Protein AF-A0A5K3FI71-F1 (afdb_monomer)

Structure (mmCIF, N/CA/C/O backbone):
data_AF-A0A5K3FI71-F1
#
_entry.id   AF-A0A5K3FI71-F1
#
loop_
_atom_site.group_PDB
_atom_site.id
_atom_site.type_symbol
_atom_site.label_atom_id
_atom_site.label_alt_id
_atom_site.label_comp_id
_atom_site.label_asym_id
_atom_site.label_entity_id
_atom_site.label_seq_id
_atom_site.pdbx_PDB_ins_code
_atom_site.Cartn_x
_atom_site.Cartn_y
_atom_site.Cartn_z
_atom_site.occupancy
_atom_site.B_iso_or_equiv
_atom_site.auth_seq_id
_atom_site.auth_comp_id
_atom_site.auth_asym_id
_atom_site.auth_atom_id
_atom_site.pdbx_PDB_model_num
ATOM 1 N N . MET A 1 1 ? -42.519 3.853 66.313 1.00 76.94 1 MET A N 1
ATOM 2 C CA . MET A 1 1 ? -41.049 3.701 66.285 1.00 76.94 1 MET A CA 1
ATOM 3 C C . MET A 1 1 ? -40.632 2.700 65.210 1.00 76.94 1 MET A C 1
ATOM 5 O O . MET A 1 1 ? -39.877 3.099 64.342 1.00 76.94 1 MET A O 1
ATOM 9 N N . GLN A 1 2 ? -41.208 1.489 65.179 1.00 88.38 2 GLN A N 1
ATOM 10 C CA . GLN A 1 2 ? -40.918 0.468 64.156 1.00 88.38 2 GLN A CA 1
ATOM 11 C C . GLN A 1 2 ? -41.113 0.947 62.702 1.00 88.38 2 GLN A C 1
ATOM 13 O O . GLN A 1 2 ? -40.172 0.912 61.927 1.00 88.38 2 GLN A O 1
ATOM 18 N N . LEU A 1 3 ? -42.274 1.532 62.376 1.00 90.19 3 LEU A N 1
ATOM 19 C CA . LEU A 1 3 ? -42.571 2.029 61.019 1.00 90.19 3 LEU A CA 1
ATOM 20 C C . LEU A 1 3 ? -41.575 3.078 60.493 1.00 90.19 3 LEU A C 1
ATOM 22 O O . LEU A 1 3 ? -41.299 3.127 59.302 1.00 90.19 3 LEU A O 1
ATOM 26 N N . ALA A 1 4 ? -41.035 3.928 61.373 1.00 92.50 4 ALA A N 1
ATOM 27 C CA . ALA A 1 4 ? -40.048 4.936 60.981 1.00 92.50 4 ALA A CA 1
ATOM 28 C C . ALA A 1 4 ? -38.670 4.311 60.710 1.00 92.50 4 ALA A C 1
ATOM 30 O O . ALA A 1 4 ? -37.921 4.815 59.879 1.00 92.50 4 ALA A O 1
ATOM 31 N N . LEU A 1 5 ? -38.352 3.217 61.408 1.00 93.38 5 LEU A N 1
ATOM 32 C CA . LEU A 1 5 ? -37.136 2.440 61.194 1.00 93.38 5 LEU A CA 1
ATOM 33 C C . LEU A 1 5 ? -37.213 1.675 59.865 1.00 93.38 5 LEU A C 1
ATOM 35 O O . LEU A 1 5 ? -36.263 1.700 59.091 1.00 93.38 5 LEU A O 1
ATOM 39 N N . ASP A 1 6 ? -38.367 1.068 59.578 1.00 93.88 6 ASP A N 1
ATOM 40 C CA . ASP A 1 6 ? -38.611 0.328 58.336 1.00 93.88 6 ASP A CA 1
ATOM 41 C C . ASP A 1 6 ? -38.558 1.262 57.109 1.00 93.88 6 ASP A C 1
ATOM 43 O O . ASP A 1 6 ? -37.908 0.945 56.114 1.00 93.88 6 ASP A O 1
ATOM 47 N N . GLU A 1 7 ? -39.150 2.458 57.203 1.00 95.06 7 GLU A N 1
ATOM 48 C CA . GLU A 1 7 ? -39.068 3.501 56.167 1.00 95.06 7 GLU A CA 1
ATOM 49 C C . GLU A 1 7 ? -37.626 3.999 55.950 1.00 95.06 7 GLU A C 1
ATOM 51 O O . GLU A 1 7 ? -37.201 4.219 54.814 1.00 95.06 7 GLU A O 1
ATOM 56 N N . ALA A 1 8 ? -36.845 4.170 57.023 1.00 93.44 8 ALA A N 1
ATOM 57 C CA . ALA A 1 8 ? -35.443 4.569 56.918 1.00 93.44 8 ALA A CA 1
ATOM 58 C C . ALA A 1 8 ? -34.586 3.480 56.251 1.00 93.44 8 ALA A C 1
ATOM 60 O O . ALA A 1 8 ? -33.802 3.791 55.355 1.00 93.44 8 ALA A O 1
ATOM 61 N N . ASN A 1 9 ? -34.781 2.214 56.628 1.00 94.25 9 ASN A N 1
ATOM 62 C CA . ASN A 1 9 ? -34.093 1.074 56.020 1.00 94.25 9 ASN A CA 1
ATOM 63 C C . ASN A 1 9 ? -34.438 0.939 54.532 1.00 94.25 9 ASN A C 1
ATOM 65 O O . ASN A 1 9 ? -33.540 0.788 53.708 1.00 94.25 9 ASN A O 1
ATOM 69 N N . TYR A 1 10 ? -35.713 1.104 54.166 1.00 95.56 10 TYR A N 1
ATOM 70 C CA . TYR A 1 10 ? -36.139 1.096 52.767 1.00 95.56 10 TYR A CA 1
ATOM 71 C C . TYR A 1 10 ? -35.427 2.177 51.937 1.00 95.56 10 TYR A C 1
ATOM 73 O O . TYR A 1 10 ? -34.958 1.913 50.830 1.00 95.56 10 TYR A O 1
ATOM 81 N N . ARG A 1 11 ? -35.284 3.396 52.472 1.00 95.69 11 ARG A N 1
ATOM 82 C CA . ARG A 1 11 ? -34.564 4.483 51.784 1.00 95.69 11 ARG A CA 1
ATOM 83 C C . ARG A 1 11 ? -33.079 4.192 51.609 1.00 95.69 11 ARG A C 1
ATOM 85 O O . ARG A 1 11 ? -32.536 4.514 50.553 1.00 95.69 11 ARG A O 1
ATOM 92 N N . VAL A 1 12 ? -32.437 3.599 52.615 1.00 96.31 12 VAL A N 1
ATOM 93 C CA . VAL A 1 12 ? -31.030 3.180 52.529 1.00 96.31 12 VAL A CA 1
ATOM 94 C C . VAL A 1 12 ? -30.867 2.116 51.447 1.00 96.31 12 VAL A C 1
ATOM 96 O O . VAL A 1 12 ? -30.046 2.302 50.556 1.00 96.31 12 VAL A O 1
ATOM 99 N N . GLU A 1 13 ? -31.713 1.084 51.427 1.00 96.00 13 GLU A N 1
ATOM 100 C CA . GLU A 1 13 ? -31.663 0.045 50.389 1.00 96.00 13 GLU A CA 1
ATOM 101 C C . GLU A 1 13 ? -31.873 0.611 48.977 1.00 96.00 13 GLU A C 1
ATOM 103 O O . GLU A 1 13 ? -31.189 0.216 48.030 1.00 96.00 13 GLU A O 1
ATOM 108 N N . MET A 1 14 ? -32.805 1.554 48.803 1.00 95.56 14 MET A N 1
ATOM 109 C CA . MET A 1 14 ? -33.012 2.210 47.508 1.00 95.56 14 MET A CA 1
ATOM 110 C C . MET A 1 14 ? -31.799 3.053 47.092 1.00 95.56 14 MET A C 1
ATOM 112 O O . MET A 1 14 ? -31.410 3.028 45.923 1.00 95.56 14 MET A O 1
ATOM 116 N N . ALA A 1 15 ? -31.180 3.771 48.033 1.00 95.25 15 ALA A N 1
ATOM 117 C CA . ALA A 1 15 ? -29.971 4.548 47.777 1.00 95.25 15 ALA A CA 1
ATOM 118 C C . ALA A 1 15 ? -28.773 3.648 47.430 1.00 95.25 15 ALA A C 1
ATOM 120 O O . ALA A 1 15 ? -28.039 3.948 46.491 1.00 95.25 15 ALA A O 1
ATOM 121 N N . GLU A 1 16 ? -28.609 2.517 48.119 1.00 96.06 16 GLU A N 1
ATOM 122 C CA . GLU A 1 16 ? -27.577 1.516 47.830 1.00 96.06 16 GLU A CA 1
ATOM 123 C C . GLU A 1 16 ? -27.762 0.900 46.443 1.00 96.06 16 GLU A C 1
ATOM 125 O O . GLU A 1 16 ? -26.809 0.842 45.666 1.00 96.06 16 GLU A O 1
ATOM 130 N N . ARG A 1 17 ? -28.993 0.518 46.077 1.00 96.06 17 ARG A N 1
ATOM 131 C CA . ARG A 1 17 ? -29.303 0.011 44.729 1.00 96.06 17 ARG A CA 1
ATOM 132 C C . ARG A 1 17 ? -29.043 1.057 43.650 1.00 96.06 17 ARG A C 1
ATOM 134 O O . ARG A 1 17 ? -28.460 0.736 42.617 1.00 96.06 17 ARG A O 1
ATOM 141 N N . SER A 1 18 ? -29.445 2.306 43.888 1.00 96.25 18 SER A N 1
ATOM 142 C CA . SER A 1 18 ? -29.178 3.411 42.962 1.00 96.25 18 SER A CA 1
ATOM 143 C C . SER A 1 18 ? -27.677 3.676 42.811 1.00 96.25 18 SER A C 1
ATOM 145 O O . SER A 1 18 ? -27.212 3.931 41.703 1.00 96.25 18 SER A O 1
ATOM 147 N N . SER A 1 19 ? -26.917 3.600 43.906 1.00 97.00 19 SER A N 1
ATOM 148 C CA . SER A 1 19 ? -25.460 3.759 43.910 1.00 97.00 19 SER A CA 1
ATOM 149 C C . SER A 1 19 ? -24.768 2.621 43.154 1.00 97.00 19 SER A C 1
ATOM 151 O O . SER A 1 19 ? -23.931 2.872 42.288 1.00 97.00 19 SER A O 1
ATOM 153 N N . ALA A 1 20 ? -25.178 1.371 43.391 1.00 97.06 20 ALA A N 1
ATOM 154 C CA . ALA A 1 20 ? -24.660 0.204 42.682 1.00 97.06 20 ALA A CA 1
ATOM 155 C C . ALA A 1 20 ? -24.915 0.291 41.167 1.00 97.06 20 ALA A C 1
ATOM 157 O O . ALA A 1 20 ? -24.008 0.041 40.373 1.00 97.06 20 ALA A O 1
ATOM 158 N N . ALA A 1 21 ? -26.115 0.717 40.759 1.00 97.19 21 ALA A N 1
ATOM 159 C CA . ALA A 1 21 ? -26.436 0.932 39.349 1.00 97.19 21 ALA A CA 1
ATOM 160 C C . ALA A 1 21 ? -25.567 2.037 38.717 1.00 97.19 21 ALA A C 1
ATOM 162 O O . ALA A 1 21 ? -25.091 1.879 37.592 1.00 97.19 21 ALA A O 1
ATOM 163 N N . ALA A 1 22 ? -25.318 3.134 39.439 1.00 97.56 22 ALA A N 1
ATOM 164 C CA . ALA A 1 22 ? -24.444 4.208 38.971 1.00 97.56 22 ALA A CA 1
ATOM 165 C C . ALA A 1 22 ? -22.984 3.743 38.817 1.00 97.56 22 ALA A C 1
ATOM 167 O O . ALA A 1 22 ? -22.343 4.064 37.816 1.00 97.56 22 ALA A O 1
ATOM 168 N N . LEU A 1 23 ? -22.467 2.946 39.759 1.00 97.44 23 LEU A N 1
ATOM 169 C CA . LEU A 1 23 ? -21.123 2.363 39.671 1.00 97.44 23 LEU A CA 1
ATOM 170 C C . LEU A 1 23 ? -20.990 1.406 38.483 1.00 97.44 23 LEU A C 1
ATOM 172 O O . LEU A 1 23 ? -20.016 1.497 37.740 1.00 97.44 23 LEU A O 1
ATOM 176 N N . GLN A 1 24 ? -21.991 0.556 38.247 1.00 97.62 24 GLN A N 1
ATOM 177 C CA . GLN A 1 24 ? -21.999 -0.348 37.096 1.00 97.62 24 GLN A CA 1
ATOM 178 C C . GLN A 1 24 ? -22.008 0.420 35.763 1.00 97.62 24 GLN A C 1
ATOM 180 O O . GLN A 1 24 ? -21.320 0.046 34.812 1.00 97.62 24 GLN A O 1
ATOM 185 N N . GLN A 1 25 ? -22.757 1.526 35.684 1.00 98.00 25 GLN A N 1
ATOM 186 C CA . GLN A 1 25 ? -22.732 2.401 34.509 1.00 98.00 25 GLN A CA 1
ATOM 187 C C . GLN A 1 25 ? -21.368 3.071 34.319 1.00 98.00 25 GLN A C 1
ATOM 189 O O . GLN A 1 25 ? -20.877 3.135 33.191 1.00 98.00 25 GLN A O 1
ATOM 194 N N . LEU A 1 26 ? -20.744 3.548 35.400 1.00 97.94 26 LEU A N 1
ATOM 195 C CA . LEU A 1 26 ? -19.401 4.128 35.351 1.00 97.94 26 LEU A CA 1
ATOM 196 C C . LEU A 1 26 ? -18.362 3.111 34.879 1.00 97.94 26 LEU A C 1
ATOM 198 O O . LEU A 1 26 ? -17.534 3.446 34.037 1.00 97.94 26 LEU A O 1
ATOM 202 N N . GLU A 1 27 ? -18.426 1.874 35.366 1.00 97.94 27 GLU A N 1
ATOM 203 C CA . GLU A 1 27 ? -17.544 0.789 34.936 1.00 97.94 27 GLU A CA 1
ATOM 204 C C . GLU A 1 27 ? -17.728 0.478 33.445 1.00 97.94 27 GLU A C 1
ATOM 206 O O . GLU A 1 27 ? -16.755 0.463 32.690 1.00 97.94 27 GLU A O 1
ATOM 211 N N . SER A 1 28 ? -18.977 0.347 32.983 1.00 97.88 28 SER A N 1
ATOM 212 C CA . SER A 1 28 ? -19.281 0.156 31.559 1.00 97.88 28 SER A CA 1
ATOM 213 C C . SER A 1 28 ? -18.736 1.296 30.693 1.00 97.88 28 SER A C 1
ATOM 215 O O . SER A 1 28 ? -18.166 1.040 29.632 1.00 97.88 28 SER A O 1
ATOM 217 N N . LYS A 1 29 ? -18.875 2.548 31.142 1.00 98.00 29 LYS A N 1
ATOM 218 C CA . LYS A 1 29 ? -18.347 3.716 30.427 1.00 98.00 29 LYS A CA 1
ATOM 219 C C . LYS A 1 29 ? -16.824 3.772 30.447 1.00 98.00 29 LYS A C 1
ATOM 221 O O . LYS A 1 29 ? -16.229 4.182 29.455 1.00 98.00 29 LYS A O 1
ATOM 226 N N . ASN A 1 30 ? -16.187 3.341 31.533 1.00 98.06 30 ASN A N 1
ATOM 227 C CA . ASN A 1 30 ? -14.732 3.260 31.621 1.00 98.06 30 ASN A CA 1
ATOM 228 C C . ASN A 1 30 ? -14.179 2.246 30.607 1.00 98.06 30 ASN A C 1
ATOM 230 O O . ASN A 1 30 ? -13.272 2.577 29.850 1.00 98.06 30 ASN A O 1
ATOM 234 N N . LEU A 1 31 ? -14.796 1.065 30.509 1.00 98.25 31 LEU A N 1
ATOM 235 C CA . LEU A 1 31 ? -14.437 0.050 29.513 1.00 98.25 31 LEU A CA 1
ATOM 236 C C . LEU A 1 31 ? -14.630 0.551 28.073 1.00 98.25 31 LEU A C 1
ATOM 238 O O . LEU A 1 31 ? -13.769 0.346 27.217 1.00 98.25 31 LEU A O 1
ATOM 242 N N . GLU A 1 32 ? -15.735 1.252 27.802 1.00 98.19 32 GLU A N 1
ATOM 243 C CA . GLU A 1 32 ? -15.986 1.864 26.492 1.00 98.19 32 GLU A CA 1
ATOM 244 C C . GLU A 1 32 ? -14.913 2.910 26.140 1.00 98.19 32 GLU A C 1
ATOM 246 O O . GLU A 1 32 ? -14.394 2.915 25.020 1.00 98.19 32 GLU A O 1
ATOM 251 N N . LEU A 1 33 ? -14.533 3.757 27.102 1.00 98.44 33 LEU A N 1
ATOM 252 C CA . LEU A 1 33 ? -13.470 4.749 26.934 1.00 98.44 33 LEU A CA 1
ATOM 253 C C . LEU A 1 33 ? -12.108 4.100 26.678 1.00 98.44 33 LEU A C 1
ATOM 255 O O . LEU A 1 33 ? -11.398 4.545 25.778 1.00 98.44 33 LEU A O 1
ATOM 259 N N . GLN A 1 34 ? -11.758 3.039 27.407 1.00 98.31 34 GLN A N 1
ATOM 260 C CA . GLN A 1 34 ? -10.516 2.293 27.182 1.00 98.31 34 GLN A CA 1
ATOM 261 C C . GLN A 1 34 ? -10.476 1.690 25.771 1.00 98.31 34 GLN A C 1
ATOM 263 O O . GLN A 1 34 ? -9.493 1.857 25.052 1.00 98.31 34 GLN A O 1
ATOM 268 N N . SER A 1 35 ? -11.577 1.077 25.324 1.00 98.38 35 SER A N 1
ATOM 269 C CA . SER A 1 35 ? -11.687 0.540 23.961 1.00 98.38 35 SER A CA 1
ATOM 270 C C . SER A 1 35 ? -11.577 1.628 22.885 1.00 98.38 35 SER A C 1
ATOM 272 O O . SER A 1 35 ? -11.001 1.410 21.817 1.00 98.38 35 SER A O 1
ATOM 274 N N . LEU A 1 36 ? -12.139 2.814 23.129 1.00 98.44 36 LEU A N 1
ATOM 275 C CA . LEU A 1 36 ? -11.997 3.957 22.225 1.00 98.44 36 LEU A CA 1
ATOM 276 C C . LEU A 1 36 ? -10.555 4.472 22.181 1.00 98.44 36 LEU A C 1
ATOM 278 O O . LEU A 1 36 ? -10.057 4.755 21.094 1.00 98.44 36 LEU A O 1
ATOM 282 N N . GLN A 1 37 ? -9.878 4.559 23.326 1.00 98.44 37 GLN A N 1
ATOM 283 C CA . GLN A 1 37 ? -8.474 4.968 23.402 1.00 98.44 37 GLN A CA 1
ATOM 284 C C . GLN A 1 37 ? -7.557 4.002 22.650 1.00 98.44 37 GLN A C 1
ATOM 286 O O . GLN A 1 37 ? -6.718 4.448 21.870 1.00 98.44 37 GLN A O 1
ATOM 291 N N . GLU A 1 38 ? -7.750 2.693 22.815 1.00 98.38 38 GLU A N 1
ATOM 292 C CA . GLU A 1 38 ? -6.982 1.678 22.087 1.00 98.38 38 GLU A CA 1
ATOM 293 C C . GLU A 1 38 ? -7.193 1.792 20.570 1.00 98.38 38 GLU A C 1
ATOM 295 O O . GLU A 1 38 ? -6.234 1.782 19.796 1.00 98.38 38 GLU A O 1
ATOM 300 N N . ARG A 1 39 ? -8.445 1.981 20.131 1.00 98.31 39 ARG A N 1
ATOM 301 C CA . ARG A 1 39 ? -8.755 2.195 18.711 1.00 98.31 39 ARG A CA 1
ATOM 302 C C . ARG A 1 39 ? -8.126 3.471 18.160 1.00 98.31 39 ARG A C 1
ATOM 304 O O . ARG A 1 39 ? -7.611 3.441 17.047 1.00 98.31 39 ARG A O 1
ATOM 311 N N . LEU A 1 40 ? -8.147 4.569 18.914 1.00 98.38 40 LEU A N 1
ATOM 312 C CA . LEU A 1 40 ? -7.501 5.819 18.507 1.00 98.38 40 LEU A CA 1
ATOM 313 C C . LEU A 1 40 ? -5.987 5.653 18.375 1.00 98.38 40 LEU A C 1
ATOM 315 O O . LEU A 1 40 ? -5.420 6.111 17.388 1.00 98.38 40 LEU A O 1
ATOM 319 N N . LEU A 1 41 ? -5.348 4.963 19.322 1.00 98.38 41 LEU A N 1
ATOM 320 C CA . LEU A 1 41 ? -3.915 4.682 19.260 1.00 98.38 41 LEU A CA 1
ATOM 321 C C . LEU A 1 41 ? -3.568 3.827 18.037 1.00 98.38 41 LEU A C 1
ATOM 323 O O . LEU A 1 41 ? -2.624 4.132 17.315 1.00 98.38 41 LEU A O 1
ATOM 327 N N . LYS A 1 42 ? -4.366 2.791 17.763 1.00 98.38 42 LYS A N 1
ATOM 328 C CA . LYS A 1 42 ? -4.191 1.953 16.576 1.00 98.38 42 LYS A CA 1
ATOM 329 C C . LYS A 1 42 ? -4.283 2.769 15.285 1.00 98.38 42 LYS A C 1
ATOM 331 O O . LYS A 1 42 ? -3.408 2.649 14.437 1.00 98.38 42 LYS A O 1
ATOM 336 N N . VAL A 1 43 ? -5.304 3.617 15.157 1.00 98.44 43 VAL A N 1
ATOM 337 C CA . VAL A 1 43 ? -5.480 4.473 13.973 1.00 98.44 43 VAL A CA 1
ATOM 338 C C . VAL A 1 43 ? -4.345 5.492 13.843 1.00 98.44 43 VAL A C 1
ATOM 340 O O . VAL A 1 43 ? -3.897 5.750 12.731 1.00 98.44 43 VAL A O 1
ATOM 343 N N . ALA A 1 44 ? -3.851 6.050 14.952 1.00 98.38 44 ALA A N 1
ATOM 344 C CA . ALA A 1 44 ? -2.705 6.957 14.931 1.00 98.38 44 ALA A CA 1
ATOM 345 C C . ALA A 1 44 ? -1.440 6.263 14.396 1.00 98.38 44 ALA A C 1
ATOM 347 O O . ALA A 1 44 ? -0.786 6.806 13.510 1.00 98.38 44 ALA A O 1
ATOM 348 N N . ASN A 1 45 ? -1.159 5.039 14.854 1.00 98.12 45 ASN A N 1
ATOM 349 C CA . ASN A 1 45 ? -0.023 4.249 14.372 1.00 98.12 45 ASN A CA 1
ATOM 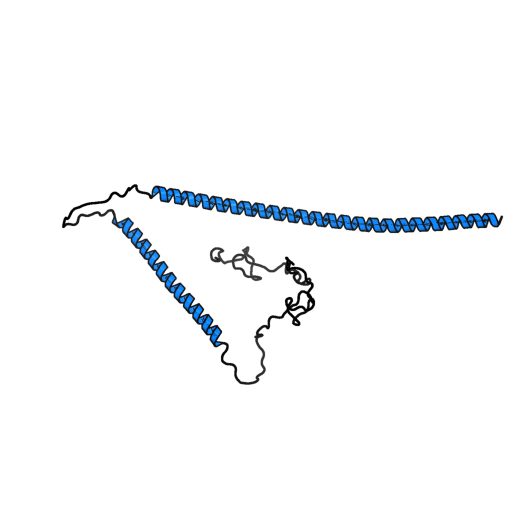350 C C . ASN A 1 45 ? -0.174 3.870 12.889 1.00 98.12 45 ASN A C 1
ATOM 352 O O . ASN A 1 45 ? 0.775 3.987 12.120 1.00 98.12 45 ASN A O 1
ATOM 356 N N . GLU A 1 46 ? -1.370 3.443 12.466 1.00 97.88 46 GLU A N 1
ATOM 357 C CA . GLU A 1 46 ? -1.653 3.129 11.057 1.00 97.88 46 GLU A CA 1
ATOM 358 C C . GLU A 1 46 ? -1.500 4.366 10.159 1.00 97.88 46 GLU A C 1
ATOM 360 O O . GLU A 1 46 ? -1.010 4.263 9.034 1.00 97.88 46 GLU A O 1
ATOM 365 N N . HIS A 1 47 ? -1.893 5.544 10.652 1.00 98.12 47 HIS A N 1
ATOM 366 C CA . HIS A 1 47 ? -1.717 6.804 9.939 1.00 98.12 47 HIS A CA 1
ATOM 367 C C . HIS A 1 47 ? -0.237 7.181 9.802 1.00 98.12 47 HIS A C 1
ATOM 369 O O . HIS A 1 47 ? 0.179 7.597 8.723 1.00 98.12 47 HIS A O 1
ATOM 375 N N . GLU A 1 48 ? 0.557 7.035 10.864 1.00 98.31 48 GLU A N 1
ATOM 376 C CA . GLU A 1 48 ? 2.005 7.280 10.833 1.00 98.31 48 GLU A CA 1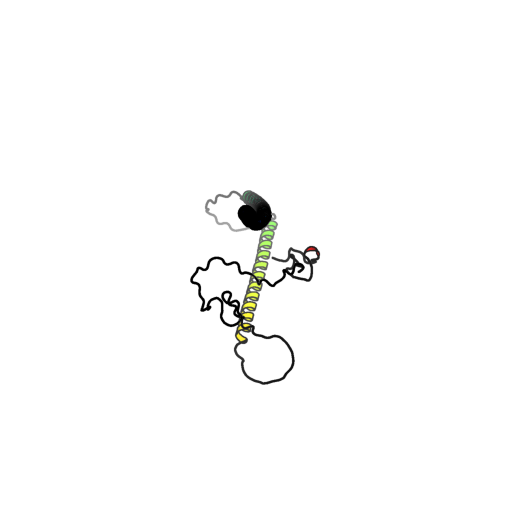
ATOM 377 C C . GLU A 1 48 ? 2.705 6.333 9.846 1.00 98.31 48 GLU A C 1
ATOM 379 O O . GLU A 1 48 ? 3.403 6.787 8.942 1.00 98.31 48 GLU A O 1
ATOM 384 N N . GLU A 1 49 ? 2.408 5.032 9.909 1.00 98.12 49 GLU A N 1
ATOM 385 C CA . GLU A 1 49 ? 2.960 4.043 8.977 1.00 98.12 49 GLU A CA 1
ATOM 386 C C . GLU A 1 49 ? 2.555 4.336 7.521 1.00 98.12 49 GLU A C 1
ATOM 388 O O . GLU A 1 49 ? 3.350 4.186 6.586 1.00 98.12 49 GLU A O 1
ATOM 393 N N . PHE A 1 50 ? 1.309 4.764 7.298 1.00 98.38 50 PHE A N 1
ATOM 394 C CA . PHE A 1 50 ? 0.854 5.177 5.976 1.00 98.38 50 PHE A CA 1
ATOM 395 C C . PHE A 1 50 ? 1.608 6.417 5.483 1.00 98.38 50 PHE A C 1
ATOM 397 O O . PHE A 1 50 ? 2.013 6.462 4.320 1.00 98.38 50 PHE A O 1
ATOM 404 N N . GLN A 1 51 ? 1.824 7.402 6.353 1.00 98.44 51 GLN A N 1
ATOM 405 C CA . GLN A 1 51 ? 2.547 8.626 6.029 1.00 98.44 51 GLN A CA 1
ATOM 406 C C . GLN A 1 51 ? 4.013 8.347 5.668 1.00 98.44 51 GLN A C 1
ATOM 408 O O . GLN A 1 51 ? 4.500 8.886 4.671 1.00 98.44 51 GLN A O 1
ATOM 413 N N . ASP A 1 52 ? 4.681 7.450 6.392 1.00 98.19 52 ASP A N 1
ATOM 414 C CA . ASP A 1 52 ? 6.050 7.024 6.089 1.00 98.19 52 ASP A CA 1
ATOM 415 C C . ASP A 1 52 ? 6.143 6.324 4.730 1.00 98.19 52 ASP A C 1
ATOM 417 O O . ASP A 1 52 ? 7.005 6.651 3.910 1.00 98.19 52 ASP A O 1
ATOM 421 N N . LYS A 1 53 ? 5.203 5.418 4.430 1.00 98.19 53 LYS A N 1
ATOM 422 C CA . LYS A 1 53 ? 5.126 4.755 3.116 1.00 98.19 53 LYS A CA 1
ATOM 423 C C . LYS A 1 53 ? 4.890 5.751 1.984 1.00 98.19 53 LYS A C 1
ATOM 425 O O . LYS A 1 53 ? 5.498 5.624 0.920 1.00 98.19 53 LYS A O 1
ATOM 430 N N . GLN A 1 54 ? 4.023 6.743 2.196 1.00 98.25 54 GLN A N 1
ATOM 431 C CA . GLN A 1 54 ? 3.800 7.812 1.221 1.00 98.25 54 GLN A CA 1
ATOM 432 C C . GLN A 1 54 ? 5.082 8.614 0.981 1.00 98.25 54 GLN A C 1
ATOM 434 O O . GLN A 1 54 ? 5.461 8.820 -0.171 1.00 98.25 54 GLN A O 1
ATOM 439 N N . LEU A 1 55 ? 5.784 9.016 2.043 1.00 98.38 55 LEU A N 1
ATOM 440 C CA . LEU A 1 55 ? 7.040 9.755 1.926 1.00 98.38 55 LEU A CA 1
ATOM 441 C C . LEU A 1 55 ? 8.117 8.938 1.197 1.00 98.38 55 LEU A C 1
ATOM 443 O O . LEU A 1 55 ? 8.802 9.465 0.316 1.00 98.38 55 LEU A O 1
ATOM 447 N N . GLN A 1 56 ? 8.238 7.645 1.506 1.00 98.19 56 GLN A N 1
ATOM 448 C CA . GLN A 1 56 ? 9.170 6.740 0.834 1.00 98.19 56 GLN A CA 1
ATOM 449 C C . GLN A 1 56 ? 8.864 6.623 -0.665 1.00 98.19 56 GLN A C 1
ATOM 451 O O . GLN A 1 56 ? 9.774 6.728 -1.490 1.00 98.19 56 GLN A O 1
ATOM 456 N N . LEU A 1 57 ? 7.588 6.458 -1.030 1.00 98.31 57 LEU A N 1
ATOM 457 C CA . LEU A 1 57 ? 7.163 6.365 -2.425 1.00 98.31 57 LEU A CA 1
ATOM 458 C C . LEU A 1 57 ? 7.449 7.662 -3.191 1.00 98.31 57 LEU A C 1
ATOM 460 O O . LEU A 1 57 ? 8.019 7.616 -4.280 1.00 98.31 57 LEU A O 1
ATOM 464 N N . VAL A 1 58 ? 7.106 8.816 -2.612 1.00 98.44 58 VAL A N 1
ATOM 465 C CA . VAL A 1 58 ? 7.407 10.130 -3.204 1.00 98.44 58 VAL A CA 1
ATOM 466 C C . VAL A 1 58 ? 8.911 10.288 -3.421 1.00 98.44 58 VAL A C 1
ATOM 468 O O . VAL A 1 58 ? 9.336 10.636 -4.520 1.00 98.44 58 VAL A O 1
ATOM 471 N N . THR A 1 59 ? 9.724 9.944 -2.421 1.00 98.06 59 THR A N 1
ATOM 472 C CA . THR A 1 59 ? 11.189 10.017 -2.517 1.00 98.06 59 THR A CA 1
ATOM 473 C C . THR A 1 59 ? 11.732 9.126 -3.639 1.00 98.06 59 THR A C 1
ATOM 475 O O . THR A 1 59 ? 12.595 9.560 -4.404 1.00 98.06 59 THR A O 1
ATOM 478 N N . SER A 1 60 ? 11.213 7.901 -3.782 1.00 97.75 60 SER A N 1
ATOM 479 C CA . SER A 1 60 ? 11.598 6.982 -4.864 1.00 97.75 60 SER A CA 1
ATOM 480 C C . SER A 1 60 ? 11.231 7.536 -6.240 1.00 97.75 60 SER A C 1
ATOM 482 O O . SER A 1 60 ? 12.057 7.569 -7.148 1.00 97.75 60 SER A O 1
ATOM 484 N N . LEU A 1 61 ? 10.012 8.052 -6.401 1.00 98.38 61 LEU A N 1
ATOM 485 C CA . LEU A 1 61 ? 9.575 8.634 -7.671 1.00 98.38 61 LEU A CA 1
ATOM 486 C C . LEU A 1 61 ? 10.389 9.880 -8.042 1.00 98.38 61 LEU A C 1
ATOM 488 O O . LEU A 1 61 ? 10.715 10.094 -9.211 1.00 98.38 61 LEU A O 1
ATOM 492 N N . GLU A 1 62 ? 10.758 10.706 -7.063 1.00 97.94 62 GLU A N 1
ATOM 493 C CA . GLU A 1 62 ? 11.618 11.867 -7.288 1.00 97.94 62 GLU A CA 1
ATOM 494 C C . GLU A 1 62 ? 13.042 11.477 -7.704 1.00 97.94 62 GLU A C 1
ATOM 496 O O . GLU A 1 62 ? 13.638 12.145 -8.561 1.00 97.94 62 GLU A O 1
ATOM 501 N N . THR A 1 63 ? 13.598 10.401 -7.138 1.00 97.62 63 THR A N 1
ATOM 502 C CA . THR A 1 63 ? 14.928 9.908 -7.520 1.00 97.62 63 THR A CA 1
ATOM 503 C C . THR A 1 63 ? 14.907 9.292 -8.917 1.00 97.62 63 THR A C 1
ATOM 505 O O . THR A 1 63 ? 15.750 9.653 -9.743 1.00 97.62 63 THR A O 1
ATOM 508 N N . GLU A 1 64 ? 13.909 8.469 -9.238 1.00 96.94 64 GLU A N 1
ATOM 509 C CA . GLU A 1 64 ? 13.702 7.914 -10.579 1.00 96.94 64 GLU A CA 1
ATOM 510 C C . GLU A 1 64 ? 13.540 9.021 -11.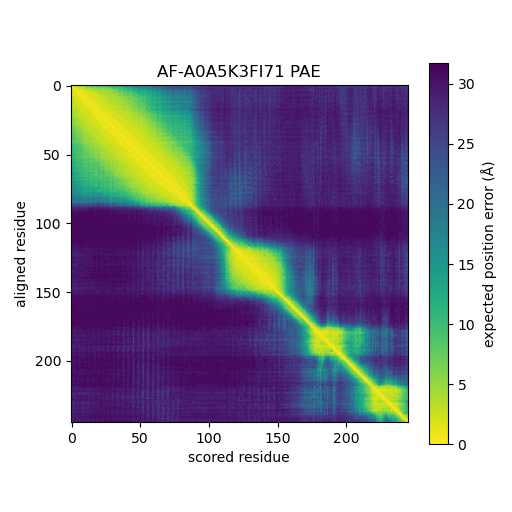619 1.00 96.94 64 GLU A C 1
ATOM 512 O O . GLU A 1 64 ? 14.247 9.040 -12.630 1.00 96.94 64 GLU A O 1
ATOM 517 N N . LYS A 1 65 ? 12.684 10.015 -11.343 1.00 98.00 65 LYS A N 1
ATOM 518 C CA . LYS A 1 65 ? 12.516 11.191 -12.204 1.00 98.00 65 LYS A CA 1
ATOM 519 C C . LYS A 1 65 ? 13.852 11.887 -12.452 1.00 98.00 65 LYS A C 1
ATOM 521 O O . LYS A 1 65 ? 14.153 12.239 -13.592 1.00 98.00 65 LYS A O 1
ATOM 526 N N . ARG A 1 66 ? 14.678 12.077 -11.417 1.00 97.94 66 ARG A N 1
ATOM 527 C CA . ARG A 1 66 ? 16.013 12.686 -11.550 1.00 97.94 66 ARG A CA 1
ATOM 528 C C . ARG A 1 66 ? 16.925 11.858 -12.456 1.00 97.94 66 ARG A C 1
ATOM 530 O O . ARG A 1 66 ? 17.592 12.426 -13.321 1.00 97.94 66 ARG A O 1
ATOM 537 N N . ILE A 1 67 ? 16.932 10.537 -12.288 1.00 97.62 67 ILE A N 1
ATOM 538 C CA . ILE A 1 67 ? 17.730 9.617 -13.107 1.00 97.62 67 ILE A CA 1
ATOM 539 C C . ILE A 1 67 ? 17.287 9.688 -14.571 1.00 97.62 67 ILE A C 1
ATOM 541 O O . ILE A 1 67 ? 18.129 9.846 -15.459 1.00 97.62 67 ILE A O 1
ATOM 545 N N . PHE A 1 68 ? 15.981 9.622 -14.838 1.00 98.06 68 PHE A N 1
ATOM 546 C CA . PHE A 1 68 ? 15.448 9.714 -16.196 1.00 98.06 68 PHE A CA 1
ATOM 547 C C . PHE A 1 68 ? 15.763 11.057 -16.849 1.00 98.06 68 PHE A C 1
ATOM 549 O O . PHE A 1 68 ? 16.236 11.073 -17.985 1.00 98.06 68 PHE A O 1
ATOM 556 N N . MET A 1 69 ? 15.589 12.171 -16.132 1.00 97.38 69 MET A N 1
ATOM 557 C CA . MET A 1 69 ? 15.939 13.497 -16.649 1.00 97.38 69 MET A CA 1
ATOM 558 C C . MET A 1 69 ? 17.417 13.583 -17.046 1.00 97.38 69 MET A C 1
ATOM 560 O O . MET A 1 69 ? 17.737 14.082 -18.123 1.00 97.38 69 MET A O 1
ATOM 564 N N . GLU A 1 70 ? 18.331 13.049 -16.233 1.00 97.44 70 GLU A N 1
ATOM 565 C CA . GLU A 1 70 ? 19.757 13.068 -16.571 1.00 97.44 70 GLU A CA 1
ATOM 566 C C . GLU A 1 70 ? 20.090 12.132 -17.749 1.00 97.44 70 GLU A C 1
ATOM 568 O O . GLU A 1 70 ? 20.934 12.459 -18.587 1.00 97.44 70 GLU A O 1
ATOM 573 N N . ARG A 1 71 ? 19.409 10.985 -17.880 1.00 97.44 71 ARG A N 1
ATOM 574 C CA . ARG A 1 71 ? 19.546 10.108 -19.059 1.00 97.44 71 ARG A CA 1
ATOM 575 C C . ARG A 1 71 ? 19.093 10.808 -20.338 1.00 97.44 71 ARG A C 1
ATOM 577 O O . ARG A 1 71 ? 19.818 10.752 -21.332 1.00 97.44 71 ARG A O 1
ATOM 584 N N . VAL A 1 72 ? 17.949 11.491 -20.300 1.00 97.38 72 VAL A N 1
ATOM 585 C CA . VAL A 1 72 ? 17.438 12.289 -21.425 1.00 97.38 72 VAL A CA 1
ATOM 586 C C . VAL A 1 72 ? 18.439 13.379 -21.791 1.00 97.38 72 VAL A C 1
ATOM 588 O O . VAL A 1 72 ? 18.874 13.437 -22.936 1.00 97.38 72 VAL A O 1
ATOM 591 N N . ARG A 1 73 ? 18.935 14.139 -20.810 1.00 97.81 73 ARG A N 1
ATOM 592 C CA . ARG A 1 73 ? 19.944 15.185 -21.028 1.00 97.81 73 ARG A CA 1
ATOM 593 C C . ARG A 1 73 ? 21.219 14.659 -21.699 1.00 97.81 73 ARG A C 1
ATOM 595 O O . ARG A 1 73 ? 21.799 15.313 -22.569 1.00 97.81 73 ARG A O 1
ATOM 602 N N . ARG A 1 74 ? 21.692 13.469 -21.305 1.00 96.88 74 ARG A N 1
ATOM 603 C CA . ARG A 1 74 ? 22.849 12.817 -21.947 1.00 96.88 74 ARG A CA 1
ATOM 604 C C . ARG A 1 74 ? 22.547 12.400 -23.383 1.00 96.88 74 ARG A C 1
ATOM 606 O O . ARG A 1 74 ? 23.413 12.569 -24.241 1.00 96.88 74 ARG A O 1
ATOM 613 N N . ALA A 1 75 ? 21.352 11.872 -23.639 1.00 95.50 75 ALA A N 1
ATOM 614 C CA . ALA A 1 75 ? 20.915 11.494 -24.978 1.00 95.50 75 ALA A CA 1
ATOM 615 C C . ALA A 1 75 ? 20.800 12.721 -25.896 1.00 95.50 75 ALA A C 1
ATOM 617 O O . ALA A 1 75 ? 21.392 12.715 -26.972 1.00 95.50 75 ALA A O 1
ATOM 618 N N . GLU A 1 76 ? 20.159 13.798 -25.436 1.00 95.88 76 GLU A N 1
ATOM 619 C CA . GLU A 1 76 ? 20.054 15.077 -26.152 1.00 95.88 76 GLU A CA 1
ATOM 620 C C . GLU A 1 76 ? 21.435 15.622 -26.527 1.00 95.88 76 GLU A C 1
ATOM 622 O O . GLU A 1 76 ? 21.698 15.921 -27.690 1.00 95.88 76 GLU A O 1
ATOM 627 N N . LYS A 1 77 ? 22.380 15.643 -25.577 1.00 96.31 77 LYS A N 1
ATOM 628 C CA . LYS A 1 77 ? 23.759 16.081 -25.845 1.00 96.31 77 LYS A CA 1
ATOM 629 C C . LYS A 1 77 ? 24.479 15.189 -26.863 1.00 96.31 77 LYS A C 1
ATOM 631 O O . LYS A 1 77 ? 25.360 15.661 -27.582 1.00 96.31 77 LYS A O 1
ATOM 636 N N . LYS A 1 78 ? 24.169 13.890 -26.903 1.00 95.69 78 LYS A N 1
ATOM 637 C CA . LYS A 1 78 ? 24.746 12.954 -27.879 1.00 95.69 78 LYS A CA 1
ATOM 638 C C . LYS A 1 78 ? 24.164 13.195 -29.274 1.00 95.69 78 LYS A C 1
ATOM 640 O O . LYS A 1 78 ? 24.932 13.228 -30.232 1.00 95.69 78 LYS A O 1
ATOM 645 N N . VAL A 1 79 ? 22.854 13.426 -29.373 1.00 94.81 79 VAL A N 1
ATOM 646 C CA . VAL A 1 79 ? 22.176 13.803 -30.624 1.00 94.81 79 VAL A CA 1
ATOM 647 C C . VAL A 1 79 ? 22.743 15.115 -31.164 1.00 94.81 79 VAL A C 1
ATOM 649 O O . VAL A 1 79 ? 23.192 15.139 -32.303 1.00 94.81 79 VAL A O 1
ATOM 652 N N . GLU A 1 80 ? 22.870 16.149 -30.329 1.00 94.44 80 GLU A N 1
ATOM 653 C CA . GLU A 1 80 ? 23.433 17.447 -30.734 1.00 94.44 80 GLU A CA 1
ATOM 654 C C . GLU A 1 80 ? 24.859 17.312 -31.307 1.00 94.44 80 GLU A C 1
ATOM 656 O O . GLU A 1 80 ? 25.236 17.987 -32.268 1.00 94.44 80 GLU A O 1
ATOM 661 N N . ARG A 1 81 ? 25.682 16.415 -30.742 1.00 92.81 81 ARG A N 1
ATOM 662 C CA . ARG A 1 81 ? 27.022 16.121 -31.281 1.00 92.81 81 ARG A CA 1
ATOM 663 C C . ARG A 1 81 ? 26.954 15.455 -32.654 1.00 92.81 81 ARG A C 1
ATOM 665 O O . ARG A 1 81 ? 27.716 15.852 -33.533 1.00 92.81 81 ARG A O 1
ATOM 672 N N . PHE A 1 82 ? 26.066 14.480 -32.843 1.00 91.88 82 PHE A N 1
ATOM 673 C CA . PHE A 1 82 ? 25.884 13.821 -34.139 1.00 91.88 82 PHE A CA 1
ATOM 674 C C . PHE A 1 82 ? 25.313 14.773 -35.199 1.00 91.88 82 PHE A C 1
ATOM 676 O O . PHE A 1 82 ? 25.753 14.745 -36.347 1.00 91.88 82 PHE A O 1
ATOM 683 N N . GLU A 1 83 ? 24.394 15.664 -34.832 1.00 90.38 83 GLU A N 1
ATOM 684 C CA . GLU A 1 83 ? 23.879 16.711 -35.724 1.00 90.38 83 GLU A CA 1
ATOM 685 C C . GLU A 1 83 ? 24.991 17.671 -36.163 1.00 90.38 83 GLU A C 1
ATOM 687 O O . GLU A 1 83 ? 25.154 17.940 -37.352 1.00 90.38 83 GLU A O 1
ATOM 692 N N . LYS A 1 84 ? 25.841 18.118 -35.232 1.00 90.50 84 LYS A N 1
ATOM 693 C CA . LYS A 1 84 ? 27.013 18.946 -35.562 1.00 90.50 84 LYS A CA 1
ATOM 694 C C . LYS A 1 84 ? 28.003 18.220 -36.475 1.00 90.50 84 LYS A C 1
ATOM 696 O O . LYS A 1 84 ? 28.536 18.825 -37.402 1.00 90.50 84 LYS A O 1
ATOM 701 N N . GLU A 1 85 ? 28.243 16.931 -36.243 1.00 86.94 85 GLU A N 1
ATOM 702 C CA . GLU A 1 85 ? 29.148 16.125 -37.069 1.00 86.94 85 GLU A CA 1
ATOM 703 C C . GLU A 1 85 ? 28.594 15.883 -38.484 1.00 86.94 85 GLU A C 1
ATOM 705 O O . GLU A 1 85 ? 29.338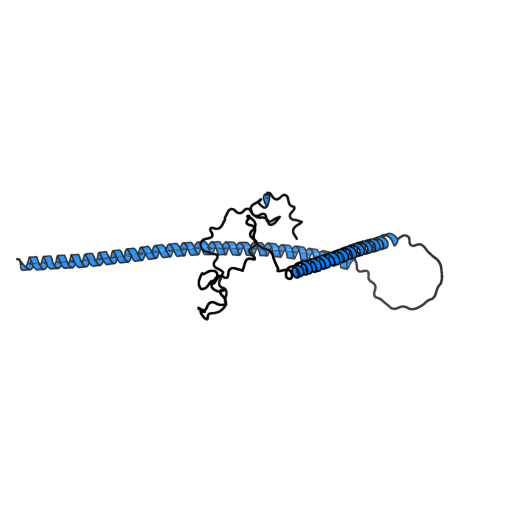 15.969 -39.462 1.00 86.94 85 GLU A O 1
ATOM 710 N N . THR A 1 86 ? 27.291 15.627 -38.614 1.00 81.38 86 THR A N 1
ATOM 711 C CA . THR A 1 86 ? 26.623 15.466 -39.918 1.00 81.38 86 THR A CA 1
ATOM 712 C C . THR A 1 86 ? 26.562 16.781 -40.693 1.00 81.38 86 THR A C 1
ATOM 714 O O . THR A 1 86 ? 26.813 16.788 -41.898 1.00 81.38 86 THR A O 1
ATOM 717 N N . GLN A 1 87 ? 26.335 17.909 -40.015 1.00 75.69 87 GLN A N 1
ATOM 718 C CA . GLN A 1 87 ? 26.342 19.233 -40.638 1.00 75.69 87 GLN A CA 1
ATOM 719 C C . GLN A 1 87 ? 27.751 19.660 -41.084 1.00 75.69 87 GLN A C 1
ATOM 721 O O . GLN A 1 87 ? 27.903 20.236 -42.159 1.00 75.69 87 GLN A O 1
ATOM 726 N N . ALA A 1 88 ? 28.793 19.307 -40.323 1.00 74.44 88 ALA A N 1
ATOM 727 C CA . ALA A 1 88 ? 30.189 19.529 -40.709 1.00 74.44 88 ALA A CA 1
ATOM 728 C C . ALA A 1 88 ? 30.654 18.639 -41.882 1.00 74.44 88 ALA A C 1
ATOM 730 O O . ALA A 1 88 ? 31.616 18.980 -42.569 1.00 74.44 88 ALA A O 1
ATOM 731 N N . LYS A 1 89 ? 29.975 17.510 -42.131 1.00 64.00 89 LYS A N 1
ATOM 732 C CA . LYS A 1 89 ? 30.275 16.553 -43.212 1.00 64.00 89 LYS A CA 1
ATOM 733 C C . LYS A 1 89 ? 29.441 16.753 -44.485 1.00 64.00 89 LYS A C 1
ATOM 735 O O . LYS A 1 89 ? 29.540 15.912 -45.370 1.00 64.00 89 LYS A O 1
ATOM 740 N N . SER A 1 90 ? 28.658 17.828 -44.618 1.00 46.69 90 SER A N 1
ATOM 741 C CA . SER A 1 90 ? 27.916 18.139 -45.853 1.00 46.69 90 SER A CA 1
ATOM 742 C C . SER A 1 90 ? 28.756 19.015 -46.801 1.00 46.69 90 SER A C 1
ATOM 744 O O . SER A 1 90 ? 28.899 20.213 -46.540 1.00 46.69 90 SER A O 1
ATOM 746 N N . PRO A 1 91 ? 29.326 18.490 -47.909 1.00 52.12 91 PRO A N 1
ATOM 747 C CA . PRO A 1 91 ? 29.839 19.330 -48.972 1.00 52.12 91 PRO A CA 1
ATOM 748 C C . PRO A 1 91 ? 28.675 19.730 -49.882 1.00 52.12 91 PRO A C 1
ATOM 750 O O . PRO A 1 91 ? 27.927 18.896 -50.391 1.00 52.12 91 PRO A O 1
ATOM 753 N N . ILE A 1 92 ? 28.549 21.033 -50.105 1.00 53.25 92 ILE A N 1
ATOM 754 C CA . ILE A 1 92 ? 27.699 21.639 -51.128 1.00 53.25 92 ILE A CA 1
ATOM 755 C C . ILE A 1 92 ? 27.926 20.916 -52.465 1.00 53.25 92 ILE A C 1
ATOM 757 O O . ILE A 1 92 ? 29.028 20.973 -53.007 1.00 53.25 92 ILE A O 1
ATOM 761 N N . ASN A 1 93 ? 26.890 20.293 -53.035 1.00 43.22 93 ASN A N 1
ATOM 762 C CA . ASN A 1 93 ? 26.820 20.136 -54.487 1.00 43.22 93 ASN A CA 1
ATOM 763 C C . ASN A 1 93 ? 25.361 20.048 -54.983 1.00 43.22 93 ASN A C 1
ATOM 765 O O . ASN A 1 93 ? 24.730 18.995 -54.846 1.00 43.22 93 ASN A O 1
ATOM 769 N N . PRO A 1 94 ? 24.793 21.116 -55.579 1.00 48.06 94 PRO A N 1
ATOM 770 C CA . PRO A 1 94 ? 23.556 21.007 -56.331 1.00 48.06 94 PRO A CA 1
ATOM 771 C C . PRO A 1 94 ? 23.865 20.333 -57.670 1.00 48.06 94 PRO A C 1
ATOM 773 O O . PRO A 1 94 ? 24.546 20.868 -58.543 1.00 48.06 94 PRO A O 1
ATOM 776 N N . ARG A 1 95 ? 23.350 19.116 -57.820 1.00 45.09 95 ARG A N 1
ATOM 777 C CA . ARG A 1 95 ? 23.328 18.355 -59.068 1.00 45.09 95 ARG A CA 1
ATOM 778 C C . ARG A 1 95 ? 22.733 19.204 -60.200 1.00 45.09 95 ARG A C 1
ATOM 780 O O . ARG A 1 95 ? 21.553 19.530 -60.160 1.00 45.09 95 ARG A O 1
ATOM 787 N N . SER A 1 96 ? 23.530 19.491 -61.227 1.00 36.66 96 SER A N 1
ATOM 788 C CA . SER A 1 96 ? 23.055 19.876 -62.566 1.00 36.66 96 SER A CA 1
ATOM 789 C C . SER A 1 96 ? 23.477 18.802 -63.580 1.00 36.66 96 SER A C 1
ATOM 791 O O . SER A 1 96 ? 24.537 18.195 -63.395 1.00 36.66 96 SER A O 1
ATOM 793 N N . PRO A 1 97 ? 22.656 18.496 -64.603 1.00 52.38 97 PRO A N 1
ATOM 794 C CA . PRO A 1 97 ? 22.885 17.370 -65.502 1.00 52.38 97 PRO A CA 1
ATOM 795 C C . PRO A 1 97 ? 23.866 17.713 -66.638 1.00 52.38 97 PRO A C 1
ATOM 797 O O . PRO A 1 97 ? 24.008 18.865 -67.037 1.00 52.38 97 PRO A O 1
ATOM 800 N N . SER A 1 98 ? 24.545 16.673 -67.126 1.00 44.75 98 SER A N 1
ATOM 801 C CA . SER A 1 98 ? 25.583 16.643 -68.174 1.00 44.75 98 SER A CA 1
ATOM 802 C C . SER A 1 98 ? 25.125 17.226 -69.529 1.00 44.75 98 SER A C 1
ATOM 804 O O . SER A 1 98 ? 23.917 17.334 -69.745 1.00 44.75 98 SER A O 1
ATOM 806 N N . PRO A 1 99 ? 26.038 17.520 -70.492 1.00 54.66 99 PRO A N 1
ATOM 807 C CA . PRO A 1 99 ? 26.466 16.452 -71.423 1.00 54.66 99 PRO A CA 1
ATOM 808 C C . PRO A 1 99 ? 27.885 16.578 -72.058 1.00 54.66 99 PRO A C 1
ATOM 810 O O . PRO A 1 99 ? 28.527 17.616 -71.971 1.00 54.66 99 PRO A O 1
ATOM 813 N N . VAL A 1 100 ? 28.292 15.494 -72.753 1.00 44.34 100 VAL A N 1
ATOM 814 C CA . VAL A 1 100 ? 29.382 15.294 -73.757 1.00 44.34 100 VAL A CA 1
ATOM 815 C C . VAL A 1 100 ? 30.849 15.489 -73.305 1.00 44.34 100 VAL A C 1
ATOM 817 O O . VAL A 1 100 ? 31.233 16.527 -72.791 1.00 44.34 100 VAL A O 1
ATOM 820 N N . SER A 1 101 ? 31.785 14.546 -73.509 1.00 36.31 101 SER A N 1
ATOM 821 C CA . SER A 1 101 ? 32.405 14.220 -74.812 1.00 36.31 101 SER A CA 1
ATOM 822 C C . SER A 1 101 ? 33.389 13.031 -74.697 1.00 36.31 101 SER A C 1
ATOM 824 O O . SER A 1 101 ? 34.050 12.870 -73.674 1.00 36.31 101 SER A O 1
ATOM 826 N N . ASN A 1 102 ? 33.527 12.246 -75.774 1.00 42.50 102 ASN A N 1
ATOM 827 C CA . ASN A 1 102 ? 34.529 11.187 -75.987 1.00 42.50 102 ASN A CA 1
ATOM 828 C C . ASN A 1 102 ? 35.985 11.639 -75.745 1.00 42.50 102 ASN A C 1
ATOM 830 O O . ASN A 1 102 ? 36.365 12.731 -76.158 1.00 42.50 102 ASN A O 1
ATOM 834 N N . GLY A 1 103 ? 36.843 10.740 -75.241 1.00 34.72 103 GLY A N 1
ATOM 835 C CA . GLY A 1 103 ? 38.295 10.958 -75.242 1.00 34.72 103 GLY A CA 1
ATOM 836 C C . GLY A 1 103 ? 39.107 9.847 -74.576 1.00 34.72 103 GLY A C 1
ATOM 837 O O . GLY A 1 103 ? 39.119 9.702 -73.363 1.00 34.72 103 GLY A O 1
ATOM 838 N N . ARG A 1 104 ? 39.796 9.064 -75.401 1.00 40.97 104 ARG A N 1
ATOM 839 C CA . ARG A 1 104 ? 40.719 7.972 -75.074 1.00 40.97 104 ARG A CA 1
ATOM 840 C C . ARG A 1 104 ? 42.010 8.502 -74.423 1.00 40.97 104 ARG A C 1
ATOM 842 O O . ARG A 1 104 ? 42.616 9.414 -74.969 1.00 40.97 104 ARG A O 1
ATOM 849 N N . GLY A 1 105 ? 42.505 7.816 -73.390 1.00 37.31 105 GLY A N 1
ATOM 850 C CA . GLY A 1 105 ? 43.945 7.698 -73.122 1.00 37.31 105 GLY A CA 1
ATOM 851 C C . GLY A 1 105 ? 44.531 8.429 -71.905 1.00 37.31 105 GLY A C 1
ATOM 852 O O . GLY A 1 105 ? 44.281 9.601 -71.669 1.00 37.31 105 GLY A O 1
ATOM 853 N N . THR A 1 106 ? 45.432 7.686 -71.257 1.00 37.06 106 THR A N 1
ATOM 854 C CA . THR A 1 106 ? 46.576 8.059 -70.408 1.00 37.06 106 THR A CA 1
ATOM 855 C C . THR A 1 106 ? 46.371 8.455 -68.936 1.00 37.06 106 THR A C 1
ATOM 857 O O . THR A 1 106 ? 45.744 9.444 -68.565 1.00 37.06 106 THR A O 1
ATOM 860 N N . SER A 1 107 ? 47.006 7.628 -68.103 1.00 52.25 107 SER A N 1
ATOM 861 C CA . SER A 1 107 ? 47.236 7.728 -66.669 1.00 52.25 107 SER A CA 1
ATOM 862 C C . SER A 1 107 ? 47.896 9.041 -66.261 1.00 52.25 107 SER A C 1
ATOM 864 O O . SER A 1 107 ? 48.977 9.367 -66.748 1.00 52.25 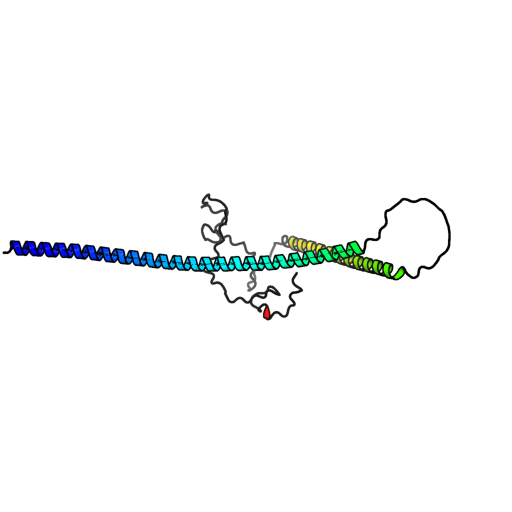107 SER A O 1
ATOM 866 N N . ARG A 1 108 ? 47.332 9.724 -65.258 1.00 40.38 108 ARG A N 1
ATOM 867 C CA . ARG A 1 108 ? 48.066 10.683 -64.419 1.00 40.38 108 ARG A CA 1
ATOM 868 C C . ARG A 1 108 ? 47.600 10.572 -62.969 1.00 40.38 108 ARG A C 1
ATOM 870 O O . ARG A 1 108 ? 46.526 11.027 -62.607 1.00 40.38 108 ARG A O 1
ATOM 877 N N . THR A 1 109 ? 48.434 9.898 -62.180 1.00 48.16 109 THR A N 1
ATOM 878 C CA . THR A 1 109 ? 48.814 10.242 -60.801 1.00 48.16 109 THR A CA 1
ATOM 879 C C . THR A 1 109 ? 47.860 11.155 -60.016 1.00 48.16 109 THR A C 1
ATOM 881 O O . THR A 1 109 ? 47.858 12.370 -60.205 1.00 48.16 109 THR A O 1
ATOM 884 N N . SER A 1 110 ? 47.186 10.596 -59.011 1.00 37.94 110 SER A N 1
ATOM 885 C CA . SER A 1 110 ? 46.718 11.354 -57.845 1.00 37.94 110 SER A CA 1
ATOM 886 C C . SER A 1 110 ? 46.960 10.537 -56.574 1.00 37.94 110 SER A C 1
ATOM 888 O O . SER A 1 110 ? 46.065 9.890 -56.030 1.00 37.94 110 SER A O 1
ATOM 890 N N . ALA A 1 111 ? 48.210 10.568 -56.112 1.00 48.53 111 ALA A N 1
ATOM 891 C CA . ALA A 1 111 ? 48.711 9.945 -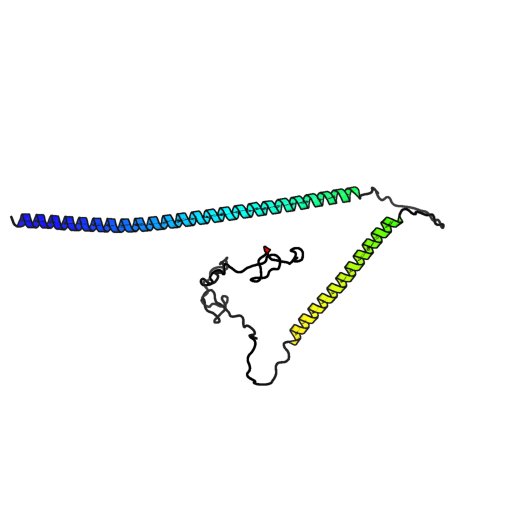54.887 1.00 48.53 111 ALA A CA 1
ATOM 892 C C . ALA A 1 111 ? 48.218 10.643 -53.594 1.00 48.53 111 ALA A C 1
ATOM 894 O O . ALA A 1 111 ? 48.973 10.790 -52.643 1.00 48.53 111 ALA A O 1
ATOM 895 N N . SER A 1 112 ? 46.957 11.089 -53.550 1.00 43.41 112 SER A N 1
ATOM 896 C CA . SER A 1 112 ? 46.380 11.777 -52.378 1.00 43.41 112 SER A CA 1
ATOM 897 C C . SER A 1 112 ? 44.943 11.340 -52.032 1.00 43.41 112 SER A C 1
ATOM 899 O O . SER A 1 112 ? 44.365 11.798 -51.055 1.00 43.41 112 SER A O 1
ATOM 901 N N . GLY A 1 113 ? 44.353 10.407 -52.795 1.00 42.25 113 GLY A N 1
ATOM 902 C CA . GLY A 1 113 ? 43.017 9.840 -52.520 1.00 42.25 113 GLY A CA 1
ATOM 903 C C . GLY A 1 113 ? 43.019 8.400 -51.986 1.00 42.25 113 GLY A C 1
ATOM 904 O O . GLY A 1 113 ? 41.952 7.838 -51.747 1.00 42.25 113 GLY A O 1
ATOM 905 N N . GLY A 1 114 ? 44.199 7.787 -51.834 1.00 48.00 114 GLY A N 1
ATOM 906 C CA . GLY A 1 114 ? 44.340 6.360 -51.518 1.00 48.00 114 GLY A CA 1
ATOM 907 C C . GLY A 1 114 ? 43.960 6.005 -50.082 1.00 48.00 114 GLY A C 1
ATOM 908 O O . GLY A 1 114 ? 43.205 5.064 -49.882 1.00 48.00 114 GLY A O 1
ATOM 909 N N . ALA A 1 115 ? 44.413 6.795 -49.102 1.00 54.16 115 ALA A N 1
ATOM 910 C CA . ALA A 1 115 ? 44.276 6.463 -47.680 1.00 54.16 115 ALA A CA 1
ATOM 911 C C . ALA A 1 115 ? 42.818 6.462 -47.182 1.00 54.16 115 ALA A C 1
ATOM 913 O O . ALA A 1 115 ? 42.434 5.613 -46.380 1.00 54.16 115 ALA A O 1
ATOM 914 N N . ASN A 1 116 ? 41.988 7.387 -47.679 1.00 54.69 116 ASN A N 1
ATOM 915 C CA . ASN A 1 116 ? 40.591 7.476 -47.252 1.00 54.69 116 ASN A CA 1
ATOM 916 C C . ASN A 1 116 ? 39.726 6.394 -47.922 1.00 54.69 116 ASN A C 1
ATOM 918 O O . ASN A 1 116 ? 38.893 5.774 -47.273 1.00 54.69 116 ASN A O 1
ATOM 922 N N . ARG A 1 117 ? 39.979 6.085 -49.204 1.00 59.69 117 ARG A N 1
ATOM 923 C CA . ARG A 1 117 ? 39.311 4.967 -49.890 1.00 59.69 117 ARG A CA 1
ATOM 924 C C . ARG A 1 117 ? 39.679 3.620 -49.278 1.00 59.69 117 ARG A C 1
ATOM 926 O O . ARG A 1 117 ? 38.777 2.860 -48.966 1.00 59.69 117 ARG A O 1
ATOM 933 N N . SER A 1 118 ? 40.958 3.379 -48.981 1.00 63.41 118 SER A N 1
ATOM 934 C CA . SER A 1 118 ? 41.378 2.152 -48.295 1.00 63.41 118 SER A CA 1
ATOM 935 C C . SER A 1 118 ? 40.794 2.021 -46.887 1.00 63.41 118 SER A C 1
ATOM 937 O O . SER A 1 118 ? 40.557 0.905 -46.443 1.00 63.41 118 SER A O 1
ATOM 939 N N . SER A 1 119 ? 40.547 3.139 -46.190 1.00 70.25 119 SER A N 1
ATOM 940 C CA . SER A 1 119 ? 39.900 3.136 -44.870 1.00 70.25 119 SER A CA 1
ATOM 941 C C . SER A 1 119 ? 38.398 2.850 -44.946 1.00 70.25 119 SER A C 1
ATOM 943 O O . SER A 1 119 ? 37.850 2.192 -44.067 1.00 70.25 119 SER A O 1
ATOM 945 N N . HIS A 1 120 ? 37.715 3.342 -45.981 1.00 74.19 120 HIS A N 1
ATOM 946 C CA . HIS A 1 120 ? 36.319 2.989 -46.221 1.00 74.19 120 HIS A CA 1
ATOM 947 C C . HIS A 1 120 ? 36.190 1.537 -46.692 1.00 74.19 120 HIS A C 1
ATOM 949 O O . HIS A 1 120 ? 35.339 0.814 -46.187 1.00 74.19 120 HIS A O 1
ATOM 955 N N . ASP A 1 121 ? 37.075 1.077 -47.575 1.00 78.81 121 ASP A N 1
ATOM 956 C CA . ASP A 1 121 ? 37.110 -0.311 -48.039 1.00 78.81 121 ASP A CA 1
ATOM 957 C C . ASP A 1 121 ? 37.458 -1.283 -46.894 1.00 78.81 121 ASP A C 1
ATOM 959 O O . ASP A 1 121 ? 36.884 -2.368 -46.814 1.00 78.81 121 ASP A O 1
ATOM 963 N N . SER A 1 122 ? 38.330 -0.899 -45.951 1.00 81.62 122 SER A N 1
ATOM 964 C CA . SER A 1 122 ? 38.610 -1.710 -44.757 1.00 81.62 122 SER A CA 1
ATOM 965 C C . SER A 1 122 ? 37.425 -1.760 -43.790 1.00 81.62 122 SER A C 1
ATOM 967 O O . SER A 1 122 ? 37.132 -2.827 -43.252 1.00 81.62 122 SER A O 1
ATOM 969 N N . GLN A 1 123 ? 36.695 -0.653 -43.614 1.00 86.00 123 GLN A N 1
ATOM 970 C CA . GLN A 1 123 ? 35.462 -0.630 -42.824 1.00 86.00 123 GLN A CA 1
ATOM 971 C C . GLN A 1 123 ? 34.359 -1.477 -43.473 1.00 86.00 123 GLN A C 1
ATOM 973 O O . GLN A 1 123 ? 33.658 -2.205 -42.774 1.00 86.00 123 GLN A O 1
ATOM 978 N N . LEU A 1 124 ? 34.225 -1.432 -44.801 1.00 84.81 124 LEU A N 1
ATOM 979 C CA . LEU A 1 124 ? 33.297 -2.290 -45.538 1.00 84.81 124 LEU A CA 1
ATOM 980 C C . LEU A 1 124 ? 33.677 -3.768 -45.409 1.00 84.81 124 LEU A C 1
ATOM 982 O O . LEU A 1 124 ? 32.805 -4.595 -45.161 1.00 84.81 124 LEU A O 1
ATOM 986 N N . ASN A 1 125 ? 34.963 -4.107 -45.500 1.00 89.69 125 ASN A N 1
ATOM 987 C CA . ASN A 1 125 ? 35.426 -5.481 -45.303 1.00 89.69 125 ASN A CA 1
ATOM 988 C C . ASN A 1 125 ? 35.184 -5.984 -43.873 1.00 89.69 125 ASN A C 1
ATOM 990 O O . ASN A 1 125 ? 34.778 -7.130 -43.700 1.00 89.69 125 ASN A O 1
ATOM 994 N N . PHE A 1 126 ? 35.367 -5.132 -42.863 1.00 92.44 126 PHE A N 1
ATOM 995 C CA . PHE A 1 126 ? 35.053 -5.455 -41.470 1.00 92.44 126 PHE A CA 1
ATOM 996 C C . PHE A 1 126 ? 33.550 -5.673 -41.247 1.00 92.44 126 PHE A C 1
ATOM 998 O O . PHE A 1 126 ? 33.139 -6.630 -40.597 1.00 92.44 126 PHE A O 1
ATOM 1005 N N . LEU A 1 127 ? 32.704 -4.819 -41.827 1.00 94.81 127 LEU A N 1
ATOM 1006 C CA . LEU A 1 127 ? 31.255 -5.011 -41.757 1.00 94.81 127 LEU A CA 1
ATOM 1007 C C . LEU A 1 127 ? 30.833 -6.293 -42.477 1.00 94.81 127 LEU A C 1
ATOM 1009 O O . LEU A 1 127 ? 30.021 -7.044 -41.948 1.00 94.81 127 LEU A O 1
ATOM 1013 N N . ASN A 1 128 ? 31.421 -6.586 -43.637 1.00 90.06 128 ASN A N 1
ATOM 1014 C CA . ASN A 1 128 ? 31.157 -7.824 -44.361 1.00 90.06 128 ASN A CA 1
ATOM 1015 C C . ASN A 1 128 ? 31.578 -9.064 -43.558 1.00 90.06 128 ASN A C 1
ATOM 1017 O O . ASN A 1 128 ? 30.852 -10.055 -43.595 1.00 90.06 128 ASN A O 1
ATOM 1021 N N . SER A 1 129 ? 32.681 -9.023 -42.796 1.00 94.00 129 SER A N 1
ATOM 1022 C CA . SER A 1 129 ? 33.057 -10.149 -41.928 1.00 94.00 129 SER A CA 1
ATOM 1023 C C . SER A 1 129 ? 32.057 -10.344 -40.787 1.00 94.00 129 SER A C 1
ATOM 1025 O O . SER A 1 129 ? 31.593 -11.458 -40.584 1.00 94.00 129 SER A O 1
ATOM 1027 N N . ILE A 1 130 ? 31.625 -9.264 -40.124 1.00 94.00 130 ILE A N 1
ATOM 1028 C CA . ILE A 1 130 ? 30.587 -9.332 -39.079 1.00 94.00 130 ILE A CA 1
ATOM 1029 C C . ILE A 1 130 ? 29.271 -9.873 -39.641 1.00 94.00 130 ILE A C 1
ATOM 1031 O O . ILE A 1 130 ? 28.610 -10.683 -38.999 1.00 94.00 130 ILE A O 1
ATOM 1035 N N . ILE A 1 131 ? 28.873 -9.434 -40.837 1.00 93.50 131 ILE A N 1
ATOM 1036 C CA . ILE A 1 131 ? 27.649 -9.905 -41.492 1.00 93.50 131 ILE A CA 1
ATOM 1037 C C . ILE A 1 131 ? 27.731 -11.415 -41.747 1.00 93.50 131 ILE A C 1
ATOM 1039 O O . ILE A 1 131 ? 26.772 -12.130 -41.460 1.00 93.50 131 ILE A O 1
ATOM 1043 N N . VAL A 1 132 ? 28.870 -11.918 -42.235 1.00 95.38 132 VAL A N 1
ATOM 1044 C CA . VAL A 1 132 ? 29.084 -13.359 -42.440 1.00 95.38 132 VAL A CA 1
ATOM 1045 C C . VAL A 1 132 ? 29.047 -14.121 -41.113 1.00 95.38 132 VAL A C 1
ATOM 1047 O O . VAL A 1 132 ? 28.349 -15.130 -41.028 1.00 95.38 132 VAL A O 1
ATOM 1050 N N . ASP A 1 133 ? 29.712 -13.616 -40.073 1.00 93.94 133 ASP A N 1
ATOM 1051 C CA . ASP A 1 133 ? 29.730 -14.238 -38.744 1.00 93.94 133 ASP A CA 1
ATOM 1052 C C . ASP A 1 133 ? 28.326 -14.285 -38.120 1.00 93.94 133 ASP A C 1
ATOM 1054 O O . ASP A 1 133 ? 27.920 -15.300 -37.552 1.00 93.94 133 ASP A O 1
ATOM 1058 N N . LEU A 1 134 ? 27.537 -13.218 -38.278 1.00 95.19 134 LEU A N 1
ATOM 1059 C CA . LEU A 1 134 ? 26.149 -13.165 -37.820 1.00 95.19 134 LEU A CA 1
ATOM 1060 C C . LEU A 1 134 ? 25.249 -14.126 -38.599 1.00 95.19 134 LEU A C 1
ATOM 1062 O O . LEU A 1 134 ? 24.408 -14.788 -37.996 1.00 95.19 134 LEU A O 1
ATOM 1066 N N . HIS A 1 135 ? 25.421 -14.246 -39.917 1.00 93.69 135 HIS A N 1
ATOM 1067 C CA . HIS A 1 135 ? 24.680 -15.232 -40.704 1.00 93.69 135 HIS A CA 1
ATOM 1068 C C . HIS A 1 135 ? 25.051 -16.669 -40.325 1.00 93.69 135 HIS A C 1
ATOM 1070 O O . HIS A 1 135 ? 24.155 -17.503 -40.207 1.00 93.69 135 HIS A O 1
ATOM 1076 N N . ALA A 1 136 ? 26.333 -16.953 -40.082 1.00 93.44 136 ALA A N 1
ATOM 1077 C CA . ALA A 1 136 ? 26.785 -18.257 -39.606 1.00 93.44 136 ALA A CA 1
ATOM 1078 C C . ALA A 1 136 ? 26.196 -18.582 -38.224 1.00 93.44 136 ALA A C 1
ATOM 1080 O O . ALA A 1 136 ? 25.645 -19.665 -38.032 1.00 93.44 136 ALA A O 1
ATOM 1081 N N . LYS A 1 137 ? 26.218 -17.618 -37.295 1.00 94.69 137 LYS A N 1
ATOM 1082 C CA . LYS A 1 137 ? 25.645 -17.777 -35.953 1.00 94.69 137 LYS A CA 1
ATOM 1083 C C . LYS A 1 137 ? 24.126 -17.929 -35.979 1.00 94.69 137 LYS A C 1
ATOM 1085 O O . LYS A 1 137 ? 23.586 -18.759 -35.258 1.00 94.69 137 LYS A O 1
ATOM 1090 N N . ASN A 1 138 ? 23.428 -17.186 -36.836 1.00 91.06 138 ASN A N 1
ATOM 1091 C CA . ASN A 1 138 ? 21.989 -17.365 -37.024 1.00 91.06 138 ASN A CA 1
ATOM 1092 C C . ASN A 1 138 ? 21.668 -18.753 -37.592 1.00 91.06 138 ASN A C 1
ATOM 1094 O O . ASN A 1 138 ? 20.768 -19.414 -37.086 1.00 91.06 138 ASN A O 1
ATOM 1098 N N . ALA A 1 139 ? 22.429 -19.235 -38.578 1.00 93.50 139 ALA A N 1
ATOM 1099 C CA . ALA A 1 139 ? 22.250 -20.582 -39.116 1.00 93.50 139 ALA A CA 1
ATOM 1100 C C . ALA A 1 139 ? 22.508 -21.673 -38.057 1.00 93.50 139 ALA A C 1
ATOM 1102 O O . ALA A 1 139 ? 21.768 -22.658 -37.996 1.00 93.50 139 ALA A O 1
ATOM 1103 N N . GLU A 1 140 ? 23.513 -21.481 -37.198 1.00 93.12 140 GLU A N 1
ATOM 1104 C CA . GLU A 1 140 ? 23.802 -22.368 -36.068 1.00 93.12 140 GLU A CA 1
ATOM 1105 C C . GLU A 1 140 ? 22.656 -22.376 -35.047 1.00 93.12 140 GLU A C 1
ATOM 1107 O O . GLU A 1 140 ? 22.175 -23.445 -34.673 1.00 93.12 140 GLU A O 1
ATOM 1112 N N . LEU A 1 141 ? 22.163 -21.204 -34.639 1.00 91.62 141 LEU A N 1
ATOM 1113 C CA . LEU A 1 141 ? 21.045 -21.083 -33.699 1.00 91.62 141 LEU A CA 1
ATOM 1114 C C . LEU A 1 141 ? 19.761 -21.699 -34.259 1.00 91.62 141 LEU A C 1
ATOM 1116 O O . LEU A 1 141 ? 19.054 -22.418 -33.553 1.00 91.62 141 LEU A O 1
ATOM 1120 N N . GLU A 1 142 ? 19.474 -21.487 -35.542 1.00 92.38 142 GLU A N 1
ATOM 1121 C CA . GLU A 1 142 ? 18.355 -22.143 -36.211 1.00 92.38 142 GLU A CA 1
ATOM 1122 C C . GLU A 1 142 ? 18.511 -23.670 -36.237 1.00 92.38 142 GLU A C 1
ATOM 1124 O O . GLU A 1 142 ? 17.533 -24.398 -36.058 1.00 92.38 142 GLU A O 1
ATOM 1129 N N . GLN A 1 143 ? 19.727 -24.182 -36.448 1.00 91.50 143 GLN A N 1
ATOM 1130 C CA . GLN A 1 143 ? 19.996 -25.618 -36.396 1.00 91.50 143 GLN A CA 1
ATOM 1131 C C . GLN A 1 143 ? 19.840 -26.175 -34.978 1.00 91.50 143 GLN A C 1
ATOM 1133 O O . GLN A 1 143 ? 19.270 -27.256 -34.816 1.00 91.50 143 GLN A O 1
ATOM 1138 N N . GLN A 1 144 ? 20.302 -25.454 -33.956 1.00 90.19 144 GLN A N 1
ATOM 1139 C CA . GLN A 1 144 ? 20.109 -25.832 -32.557 1.00 90.19 144 GLN A CA 1
ATOM 1140 C C . GLN A 1 144 ? 18.623 -25.853 -32.196 1.00 90.19 144 GLN A C 1
ATOM 1142 O O . GLN A 1 144 ? 18.166 -26.810 -31.574 1.00 90.19 144 GLN A O 1
ATOM 1147 N N . LEU A 1 145 ? 17.847 -24.867 -32.656 1.00 89.88 145 LEU A N 1
ATOM 1148 C CA . LEU A 1 145 ? 16.400 -24.824 -32.459 1.00 89.88 145 LEU A CA 1
ATOM 1149 C C . LEU A 1 145 ? 15.707 -26.014 -33.133 1.00 89.88 145 LEU A C 1
ATOM 1151 O O . LEU A 1 145 ? 14.916 -26.704 -32.492 1.00 89.88 145 LEU A O 1
ATOM 1155 N N . ARG A 1 146 ? 16.040 -26.304 -34.398 1.00 87.94 146 ARG A N 1
ATOM 1156 C CA . ARG A 1 146 ? 15.532 -27.494 -35.104 1.00 87.94 146 ARG A CA 1
ATOM 1157 C C . ARG A 1 146 ? 15.891 -28.784 -34.365 1.00 87.94 146 ARG A C 1
ATOM 1159 O O . ARG A 1 146 ? 15.017 -29.611 -34.136 1.00 87.94 146 ARG A O 1
ATOM 1166 N N . SER A 1 147 ? 17.134 -28.917 -33.907 1.00 83.31 147 SER A N 1
ATOM 1167 C CA . SER A 1 147 ? 17.592 -30.092 -33.152 1.00 83.31 147 SER A CA 1
ATOM 1168 C C . SER A 1 147 ? 16.882 -30.225 -31.800 1.00 83.31 147 SER A C 1
ATOM 1170 O O . SER A 1 147 ? 16.532 -31.328 -31.391 1.00 83.31 147 SER A O 1
ATOM 1172 N N . ALA A 1 148 ? 16.628 -29.117 -31.098 1.00 81.88 148 ALA A N 1
ATOM 1173 C CA . ALA A 1 148 ? 15.878 -29.116 -29.845 1.00 81.88 148 ALA A CA 1
ATOM 1174 C C . ALA A 1 148 ? 14.417 -29.545 -30.060 1.00 81.88 148 ALA A C 1
ATOM 1176 O O . ALA A 1 148 ? 13.901 -30.347 -29.283 1.00 81.88 148 ALA A O 1
ATOM 1177 N N . LEU A 1 149 ? 13.781 -29.076 -31.140 1.00 80.69 149 LEU A N 1
ATOM 1178 C CA . LEU A 1 149 ? 12.429 -29.483 -31.534 1.00 80.69 149 LEU A CA 1
ATOM 1179 C C . LEU A 1 149 ? 12.368 -30.965 -31.943 1.00 80.69 149 LEU A C 1
ATOM 1181 O O . LEU A 1 149 ? 11.464 -31.682 -31.518 1.00 80.69 149 LEU A O 1
ATOM 1185 N N . GLU A 1 150 ? 13.350 -31.460 -32.698 1.00 75.81 150 GLU A N 1
ATOM 1186 C CA . GLU A 1 150 ? 13.449 -32.879 -33.069 1.00 75.81 150 GLU A CA 1
ATOM 1187 C C . GLU A 1 150 ? 13.722 -33.784 -31.856 1.00 75.81 150 GLU A C 1
ATOM 1189 O O . GLU A 1 150 ? 13.141 -34.866 -31.741 1.00 75.81 150 GLU A O 1
ATOM 1194 N N . ASN A 1 151 ? 14.543 -33.334 -30.903 1.00 65.06 151 ASN A N 1
ATOM 1195 C CA . ASN A 1 151 ? 14.779 -34.039 -29.641 1.00 65.06 151 ASN A CA 1
ATOM 1196 C C . ASN A 1 151 ? 13.534 -34.050 -28.738 1.00 65.06 151 ASN A C 1
ATOM 1198 O O . ASN A 1 151 ? 13.308 -35.038 -28.041 1.00 65.06 151 ASN A O 1
ATOM 1202 N N . HIS A 1 152 ? 12.701 -33.006 -28.783 1.00 59.03 152 HIS A N 1
ATOM 1203 C CA . HIS A 1 152 ? 11.396 -32.989 -28.112 1.00 59.03 152 HIS A CA 1
ATOM 1204 C C . HIS A 1 152 ? 10.368 -33.898 -28.802 1.00 59.03 152 HIS A C 1
ATOM 1206 O O . HIS A 1 152 ? 9.547 -34.515 -28.132 1.00 59.03 152 HIS A O 1
ATOM 1212 N N . SER A 1 153 ? 10.431 -34.038 -30.130 1.00 58.56 153 SER A N 1
ATOM 1213 C CA . SER A 1 153 ? 9.508 -34.887 -30.895 1.00 58.56 153 SER A CA 1
ATOM 1214 C C . SER A 1 153 ? 9.870 -36.382 -30.852 1.00 58.56 153 SER A C 1
ATOM 1216 O O . SER A 1 153 ? 8.983 -37.229 -30.933 1.00 58.56 153 SER A O 1
ATOM 1218 N N . ARG A 1 154 ? 11.146 -36.746 -30.644 1.00 54.81 154 ARG A N 1
ATOM 1219 C CA . ARG A 1 154 ? 11.586 -38.151 -30.483 1.00 54.81 154 ARG A CA 1
ATOM 1220 C C . ARG A 1 154 ? 11.329 -38.750 -29.090 1.00 54.81 154 ARG A C 1
ATOM 1222 O O . ARG A 1 154 ? 11.608 -39.932 -28.892 1.00 54.81 154 ARG A O 1
ATOM 1229 N N . GLY A 1 155 ? 10.799 -37.970 -28.146 1.00 49.00 155 GLY A N 1
ATOM 1230 C CA . GLY A 1 155 ? 10.478 -38.407 -26.781 1.00 49.00 155 GLY A CA 1
ATOM 1231 C C . GLY A 1 155 ? 9.120 -39.101 -26.600 1.00 49.00 155 GLY A C 1
ATOM 1232 O O . GLY A 1 155 ? 8.883 -39.636 -25.523 1.00 49.00 155 GLY A O 1
ATOM 1233 N N . ASP A 1 156 ? 8.256 -39.134 -27.623 1.00 45.41 156 ASP A N 1
ATOM 1234 C CA . ASP A 1 156 ? 6.854 -39.589 -27.494 1.00 45.41 1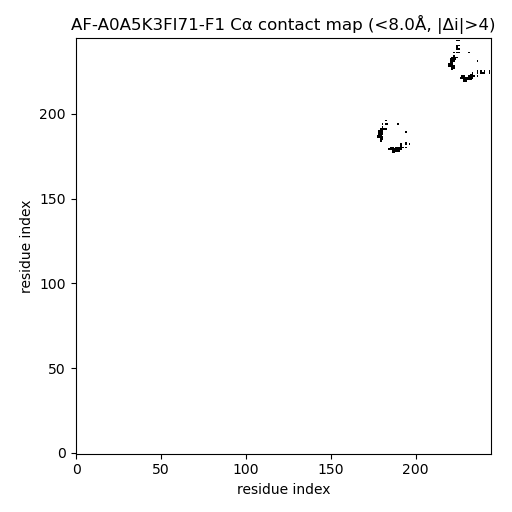56 ASP A CA 1
ATOM 1235 C C . ASP A 1 156 ? 6.508 -40.835 -28.342 1.00 45.41 156 ASP A C 1
ATOM 1237 O O . ASP A 1 156 ? 5.361 -41.081 -28.699 1.00 45.41 156 ASP A O 1
ATOM 1241 N N . ALA A 1 157 ? 7.506 -41.641 -28.730 1.00 46.88 157 ALA A N 1
ATOM 1242 C CA . ALA A 1 157 ? 7.269 -42.780 -29.629 1.00 46.88 157 ALA A CA 1
ATOM 1243 C C . ALA A 1 157 ? 8.047 -44.062 -29.294 1.00 46.88 157 ALA A C 1
ATOM 1245 O O . ALA A 1 157 ? 8.336 -44.854 -30.191 1.00 46.88 157 ALA A O 1
ATOM 1246 N N . ASN A 1 158 ? 8.376 -44.320 -28.023 1.00 40.84 158 ASN A N 1
ATOM 1247 C CA . ASN A 1 158 ? 8.812 -45.669 -27.643 1.00 40.84 158 ASN A CA 1
ATOM 1248 C C . ASN A 1 158 ? 8.406 -46.062 -26.218 1.00 40.84 158 ASN A C 1
ATOM 1250 O O . ASN A 1 158 ? 9.232 -46.397 -25.370 1.00 40.84 158 ASN A O 1
ATOM 1254 N N . GLU A 1 159 ? 7.101 -46.056 -25.963 1.00 48.38 159 GLU A N 1
ATOM 1255 C CA . GLU A 1 159 ? 6.522 -46.883 -24.913 1.00 48.38 159 GLU A CA 1
ATOM 1256 C C . GLU A 1 159 ? 6.444 -48.329 -25.431 1.00 48.38 159 GLU A C 1
ATOM 1258 O O . GLU A 1 159 ? 5.646 -48.613 -26.326 1.00 48.38 159 GLU A O 1
ATOM 1263 N N . LYS A 1 160 ? 7.274 -49.236 -24.883 1.00 42.00 160 LYS A N 1
ATOM 1264 C CA . LYS A 1 160 ? 6.871 -50.599 -24.467 1.00 42.00 160 LYS A CA 1
ATOM 1265 C C . LYS A 1 160 ? 8.033 -51.466 -23.954 1.00 42.00 160 LYS A C 1
ATOM 1267 O O . LYS A 1 160 ? 8.950 -51.834 -24.677 1.00 42.00 160 LYS A O 1
ATOM 1272 N N . THR A 1 161 ? 7.822 -51.951 -22.726 1.00 37.91 161 THR A N 1
ATOM 1273 C CA . THR A 1 161 ? 8.302 -53.215 -22.127 1.00 37.91 161 THR A CA 1
ATOM 1274 C C . THR A 1 161 ? 9.741 -53.284 -21.586 1.00 37.91 161 THR A C 1
ATOM 1276 O O . THR A 1 161 ? 10.690 -53.500 -22.328 1.00 37.91 161 THR A O 1
ATOM 1279 N N . LYS A 1 162 ? 9.894 -53.307 -20.250 1.00 36.09 162 LYS A N 1
ATOM 1280 C CA . LYS A 1 162 ? 10.078 -54.543 -19.444 1.00 36.09 162 LYS A CA 1
ATOM 1281 C C . LYS A 1 162 ? 10.274 -54.244 -17.936 1.00 36.09 162 LYS A C 1
ATOM 1283 O O . LYS A 1 162 ? 10.533 -53.100 -17.580 1.00 36.09 162 LYS A O 1
ATOM 1288 N N . PRO A 1 163 ? 10.051 -55.241 -17.052 1.00 47.12 163 PRO A N 1
ATOM 1289 C CA . PRO A 1 163 ? 9.563 -55.023 -15.690 1.00 47.12 163 PRO A CA 1
ATOM 1290 C C . PRO A 1 163 ? 10.644 -55.048 -14.598 1.00 47.12 163 PRO A C 1
ATOM 1292 O O . PRO A 1 163 ? 11.674 -55.695 -14.745 1.00 47.12 163 PRO A O 1
ATOM 1295 N N . LEU A 1 164 ? 10.296 -54.394 -13.481 1.00 45.62 164 LEU A N 1
ATOM 1296 C CA . LEU A 1 164 ? 10.806 -54.522 -12.109 1.00 45.62 164 LEU A CA 1
ATOM 1297 C C . LEU A 1 164 ? 12.310 -54.773 -11.928 1.00 45.62 164 LEU A C 1
ATOM 1299 O O . LEU A 1 164 ? 12.764 -55.908 -12.018 1.00 45.62 164 LEU A O 1
ATOM 1303 N N . GLN A 1 165 ? 13.005 -53.768 -11.390 1.00 35.84 165 GLN A N 1
ATOM 1304 C CA . GLN A 1 165 ? 14.008 -53.982 -10.345 1.00 35.84 165 GLN A CA 1
ATOM 1305 C C . GLN A 1 165 ? 14.058 -52.774 -9.399 1.00 35.84 165 GLN A C 1
ATOM 1307 O O . GLN A 1 165 ? 14.181 -51.625 -9.811 1.00 35.84 165 GLN A O 1
ATOM 1312 N N . LYS A 1 166 ? 13.893 -53.067 -8.106 1.00 47.06 166 LYS A N 1
ATOM 1313 C CA . LYS A 1 166 ? 14.013 -52.134 -6.986 1.00 47.06 166 LYS A CA 1
ATOM 1314 C C . LYS A 1 166 ? 15.445 -51.602 -6.911 1.00 47.06 166 LYS A C 1
ATOM 1316 O O . LYS A 1 166 ? 16.340 -52.382 -6.612 1.00 47.06 166 LYS A O 1
ATOM 1321 N N . ALA A 1 167 ? 15.631 -50.296 -7.042 1.00 38.91 167 ALA A N 1
ATOM 1322 C CA . ALA A 1 167 ? 16.649 -49.548 -6.312 1.00 38.91 167 ALA A CA 1
ATOM 1323 C C . ALA A 1 167 ? 16.361 -48.051 -6.446 1.00 38.91 167 ALA A C 1
ATOM 1325 O O . ALA A 1 167 ? 15.944 -47.579 -7.497 1.00 38.91 167 ALA A O 1
ATOM 1326 N N . LYS A 1 168 ? 16.548 -47.348 -5.329 1.00 46.00 168 LYS A N 1
ATOM 1327 C CA . LYS A 1 168 ? 16.601 -45.893 -5.188 1.00 46.00 168 LYS A CA 1
ATOM 1328 C C . LYS A 1 168 ? 17.168 -45.201 -6.433 1.00 46.00 168 LYS A C 1
ATOM 1330 O O . LYS A 1 168 ? 18.263 -45.550 -6.845 1.00 46.00 168 LYS A O 1
ATOM 1335 N N . GLU A 1 169 ? 16.472 -44.180 -6.924 1.00 38.69 169 GLU A N 1
ATOM 1336 C CA . GLU A 1 169 ? 16.986 -42.814 -7.117 1.00 38.69 169 GLU A CA 1
ATOM 1337 C C . GLU A 1 169 ? 16.135 -42.025 -8.116 1.00 38.69 169 GLU A C 1
ATOM 1339 O O . GLU A 1 169 ? 15.665 -42.547 -9.120 1.00 38.69 169 GLU A O 1
ATOM 1344 N N . LYS A 1 170 ? 16.039 -40.725 -7.821 1.00 36.28 170 LYS A N 1
ATOM 1345 C CA . LYS A 1 170 ? 15.618 -39.623 -8.693 1.00 36.28 170 LYS A CA 1
ATOM 1346 C C . LYS A 1 170 ? 14.124 -39.537 -8.995 1.00 36.28 170 LYS A C 1
ATOM 1348 O O . LYS A 1 170 ? 13.580 -40.167 -9.895 1.00 36.28 170 LYS A O 1
ATOM 1353 N N . HIS A 1 171 ? 13.513 -38.627 -8.236 1.00 40.75 171 HIS A N 1
ATOM 1354 C CA . HIS A 1 171 ? 12.383 -37.790 -8.618 1.00 40.75 171 HIS A CA 1
ATOM 1355 C C . HIS A 1 171 ? 12.363 -37.510 -10.129 1.00 40.75 171 HIS A C 1
ATOM 1357 O O . HIS A 1 171 ? 12.948 -36.550 -10.615 1.00 40.75 171 HIS A O 1
ATOM 1363 N N . THR A 1 172 ? 11.662 -38.363 -10.860 1.00 40.25 172 THR A N 1
ATOM 1364 C CA . THR A 1 172 ? 11.127 -38.089 -12.192 1.00 40.25 172 THR A CA 1
ATOM 1365 C C . THR A 1 172 ? 9.615 -38.201 -12.077 1.00 40.25 172 THR A C 1
ATOM 1367 O O . THR A 1 172 ? 8.952 -38.971 -12.760 1.00 40.25 172 THR A O 1
ATOM 1370 N N . SER A 1 173 ? 9.039 -37.440 -11.143 1.00 47.31 173 SER A N 1
ATOM 1371 C CA . SER A 1 173 ? 7.640 -37.081 -11.299 1.00 47.31 173 SER A CA 1
ATOM 1372 C C . SER A 1 173 ? 7.601 -36.139 -12.494 1.00 47.31 173 SER A C 1
ATOM 1374 O O . SER A 1 173 ? 8.035 -34.993 -12.378 1.00 47.31 173 SER A O 1
ATOM 1376 N N . SER A 1 174 ? 7.088 -36.611 -13.629 1.00 51.84 174 SER A N 1
ATOM 1377 C CA . SER A 1 174 ? 6.290 -35.749 -14.492 1.00 51.84 174 SER A CA 1
ATOM 1378 C C . SER A 1 174 ? 5.258 -35.106 -13.572 1.00 51.84 174 SER A C 1
ATOM 1380 O O . SER A 1 174 ? 4.285 -35.727 -13.143 1.00 51.84 174 SER A O 1
ATOM 1382 N N . SER A 1 175 ? 5.595 -33.915 -13.086 1.00 52.50 175 SER A N 1
ATOM 1383 C CA . SER A 1 175 ? 4.839 -33.223 -12.065 1.00 52.50 175 SER A CA 1
ATOM 1384 C C . SER A 1 175 ? 3.522 -32.841 -12.708 1.00 52.50 175 SER A C 1
ATOM 1386 O O . SER A 1 175 ? 3.425 -31.811 -13.373 1.00 52.50 175 SER A O 1
ATOM 1388 N N . LYS A 1 176 ? 2.516 -33.705 -12.558 1.00 61.28 176 LYS A N 1
ATOM 1389 C CA . LYS A 1 176 ? 1.127 -33.319 -12.735 1.00 61.28 176 LYS A CA 1
ATOM 1390 C C . LYS A 1 176 ? 0.976 -32.040 -11.923 1.00 61.28 176 LYS A C 1
ATOM 1392 O O . LYS A 1 176 ? 1.183 -32.075 -10.709 1.00 61.28 176 LYS A O 1
ATOM 1397 N N . LEU A 1 177 ? 0.777 -30.919 -12.618 1.00 75.19 177 LEU A N 1
ATOM 1398 C CA . LEU A 1 177 ? 0.605 -29.621 -11.981 1.00 75.19 177 LEU A CA 1
ATOM 1399 C C . LEU A 1 177 ? -0.480 -29.816 -10.922 1.00 75.19 177 LEU A C 1
ATOM 1401 O O . LEU A 1 177 ? -1.574 -30.289 -11.235 1.00 75.19 177 LEU A O 1
ATOM 1405 N N . ARG A 1 178 ? -0.118 -29.607 -9.654 1.00 77.12 178 ARG A N 1
ATOM 1406 C CA . ARG A 1 178 ? -1.048 -29.779 -8.542 1.00 77.12 178 ARG A CA 1
ATOM 1407 C C . ARG A 1 178 ? -2.037 -28.634 -8.627 1.00 77.12 178 ARG A C 1
ATOM 1409 O O . ARG A 1 178 ? -1.647 -27.482 -8.457 1.00 77.12 178 ARG A O 1
ATOM 1416 N N . PHE A 1 179 ? -3.281 -28.957 -8.953 1.00 76.25 179 PHE A N 1
ATOM 1417 C CA . PHE A 1 179 ? -4.343 -27.968 -9.055 1.00 76.25 179 PHE A CA 1
ATOM 1418 C C . PHE A 1 179 ? -4.668 -27.461 -7.650 1.00 76.25 179 PHE A C 1
ATOM 1420 O O . PHE A 1 179 ? -4.748 -28.243 -6.702 1.00 76.25 179 PHE A O 1
ATOM 1427 N N . TRP A 1 180 ? -4.806 -26.154 -7.502 1.00 85.69 180 TRP A N 1
ATOM 1428 C CA . TRP A 1 180 ? -5.166 -25.495 -6.254 1.00 85.69 180 TRP A CA 1
ATOM 1429 C C . TRP A 1 180 ? -6.412 -24.670 -6.530 1.00 85.69 180 TRP A C 1
ATOM 1431 O O . TRP A 1 180 ? -6.478 -23.997 -7.554 1.00 85.69 180 TRP A O 1
ATOM 1441 N N . CYS A 1 181 ? -7.389 -24.733 -5.632 1.00 85.56 181 CYS A N 1
ATOM 1442 C CA . CYS A 1 181 ? -8.552 -23.866 -5.704 1.00 85.56 181 CYS A CA 1
ATOM 1443 C C . CYS A 1 181 ? -8.441 -22.771 -4.645 1.00 85.56 181 CYS A C 1
ATOM 1445 O O . CYS A 1 181 ? -8.544 -23.059 -3.453 1.00 85.56 181 CYS A O 1
ATOM 1447 N N . ASP A 1 182 ? -8.313 -21.517 -5.072 1.00 78.62 182 ASP A N 1
ATOM 1448 C CA . ASP A 1 182 ? -8.264 -20.356 -4.176 1.00 78.62 182 ASP A CA 1
ATOM 1449 C C . ASP A 1 182 ? -9.584 -20.131 -3.423 1.00 78.62 182 ASP A C 1
ATOM 1451 O O . ASP A 1 182 ? -9.581 -19.612 -2.311 1.00 78.62 182 ASP A O 1
ATOM 1455 N N . ASN A 1 183 ? -10.719 -20.548 -3.994 1.00 80.00 183 ASN A N 1
ATOM 1456 C CA . ASN A 1 183 ? -12.035 -20.404 -3.364 1.00 80.00 183 ASN A CA 1
ATOM 1457 C C . ASN A 1 183 ? -12.280 -21.430 -2.247 1.00 80.00 183 ASN A C 1
ATOM 1459 O O . ASN A 1 183 ? -13.027 -21.149 -1.310 1.00 80.00 183 ASN A O 1
ATOM 1463 N N . CYS A 1 184 ? -11.703 -22.627 -2.359 1.00 81.12 184 CYS A N 1
ATOM 1464 C CA . CYS A 1 184 ? -11.914 -23.725 -1.412 1.00 81.12 184 CYS A CA 1
ATOM 1465 C C . CYS A 1 184 ? -10.683 -24.037 -0.553 1.00 81.12 184 CYS A C 1
ATOM 1467 O O . CYS A 1 184 ? -10.795 -24.843 0.365 1.00 81.12 184 CYS A O 1
ATOM 1469 N N . GLU A 1 185 ? -9.531 -23.432 -0.851 1.00 80.12 185 GLU A N 1
ATOM 1470 C CA . GLU A 1 185 ? -8.244 -23.639 -0.175 1.00 80.12 185 GLU A CA 1
ATOM 1471 C C . GLU A 1 185 ? -7.814 -25.122 -0.095 1.00 80.12 185 GLU A C 1
ATOM 1473 O O . GLU A 1 185 ? -7.154 -25.557 0.851 1.00 80.12 185 GLU A O 1
ATOM 1478 N N . VAL A 1 186 ? -8.193 -25.925 -1.097 1.00 81.25 186 VAL A N 1
ATOM 1479 C CA . VAL A 1 186 ? -7.859 -27.355 -1.189 1.00 81.25 186 VAL A CA 1
ATOM 1480 C C . VAL A 1 186 ? -6.984 -27.643 -2.402 1.00 81.25 186 VAL A C 1
ATOM 1482 O O . VAL A 1 186 ? -7.155 -27.065 -3.476 1.00 81.25 186 VAL A O 1
ATOM 1485 N N . PHE A 1 187 ? -6.063 -28.590 -2.232 1.00 83.19 187 PHE A N 1
ATOM 1486 C CA . PHE A 1 187 ? -5.245 -29.120 -3.318 1.00 83.19 187 PHE A CA 1
ATOM 1487 C C . PHE A 1 187 ? -5.924 -30.305 -4.014 1.00 83.19 187 PHE A C 1
ATOM 1489 O O . PHE A 1 187 ? -6.634 -31.092 -3.390 1.00 83.19 187 PHE A O 1
ATOM 1496 N N . ASP A 1 188 ? -5.618 -30.455 -5.300 1.00 81.38 188 ASP A N 1
ATOM 1497 C CA . ASP A 1 188 ? -5.802 -31.645 -6.134 1.00 81.38 188 ASP A CA 1
ATOM 1498 C C . ASP A 1 188 ? -7.262 -32.070 -6.408 1.00 81.38 188 ASP A C 1
ATOM 1500 O O . ASP A 1 188 ? -7.485 -33.092 -7.060 1.00 81.38 188 ASP A O 1
ATOM 1504 N N . LEU A 1 189 ? -8.259 -31.289 -5.970 1.00 81.81 189 LEU A N 1
ATOM 1505 C CA . LEU A 1 189 ? -9.680 -31.577 -6.205 1.00 81.81 189 LEU A CA 1
ATOM 1506 C C . LEU A 1 189 ? -10.199 -30.948 -7.507 1.00 81.81 189 LEU A C 1
ATOM 1508 O O . LEU A 1 189 ? -10.743 -31.643 -8.361 1.00 81.81 189 LEU A O 1
ATOM 1512 N N . HIS A 1 190 ? -10.039 -29.635 -7.648 1.00 81.31 190 HIS A N 1
ATOM 1513 C CA . HIS A 1 190 ? -10.391 -28.862 -8.837 1.00 81.31 190 HIS A CA 1
ATOM 1514 C C . HIS A 1 190 ? -9.497 -27.623 -8.919 1.00 81.31 190 HIS A C 1
ATOM 1516 O O . HIS A 1 190 ? -8.905 -27.211 -7.922 1.00 81.31 190 HIS A O 1
ATOM 1522 N N . ASP A 1 191 ? -9.397 -27.052 -10.113 1.00 81.12 191 ASP A N 1
ATOM 1523 C CA . ASP A 1 191 ? -8.739 -25.764 -10.328 1.00 81.12 191 ASP A CA 1
ATOM 1524 C C . ASP A 1 191 ? -9.683 -24.613 -9.950 1.00 81.12 191 ASP A C 1
ATOM 1526 O O . ASP A 1 191 ? -10.906 -24.782 -9.997 1.00 81.12 191 ASP A O 1
ATOM 1530 N N . THR A 1 192 ? -9.145 -23.440 -9.612 1.00 81.69 192 THR A N 1
ATOM 1531 C CA . THR A 1 192 ? -9.930 -22.243 -9.265 1.00 81.69 192 T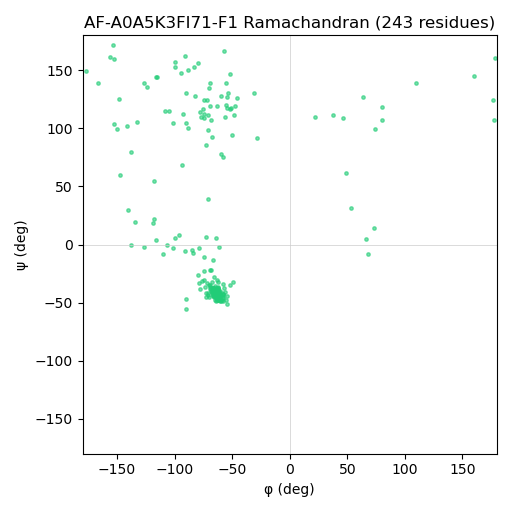HR A CA 1
ATOM 1532 C C . THR A 1 192 ? -10.978 -21.918 -10.343 1.00 81.69 192 THR A C 1
ATOM 1534 O O . THR A 1 192 ? -12.098 -21.542 -10.005 1.00 81.69 192 THR A O 1
ATOM 1537 N N . GLU A 1 193 ? -10.676 -22.155 -11.628 1.00 77.31 193 GLU A N 1
ATOM 1538 C CA . GLU A 1 193 ? -11.593 -21.898 -12.756 1.00 77.31 193 GLU A CA 1
ATOM 1539 C C . GLU A 1 193 ? -12.750 -22.906 -12.902 1.00 77.31 193 GLU A C 1
ATOM 1541 O O . GLU A 1 193 ? -13.664 -22.683 -13.691 1.00 77.31 193 GLU A O 1
ATOM 1546 N N . GLN A 1 194 ? -12.724 -24.021 -12.168 1.00 72.56 194 GLN A N 1
ATOM 1547 C CA . GLN A 1 194 ? -13.746 -25.078 -12.226 1.00 72.56 194 GLN A CA 1
ATOM 1548 C C . GLN A 1 194 ? -14.452 -25.263 -10.877 1.00 72.56 194 GLN A C 1
ATOM 1550 O O . GLN A 1 194 ? -15.044 -26.312 -10.613 1.00 72.56 194 GLN A O 1
ATOM 1555 N N . CYS A 1 195 ? -14.360 -24.269 -9.990 1.00 78.31 195 CYS A N 1
ATOM 1556 C CA . CYS A 1 195 ? -14.974 -24.333 -8.674 1.00 78.31 195 CYS A CA 1
ATOM 1557 C C . CYS A 1 195 ? -16.509 -24.283 -8.793 1.00 78.31 195 CYS A C 1
ATOM 1559 O O . CYS A 1 195 ? -17.047 -23.280 -9.257 1.00 78.31 195 CYS A O 1
ATOM 1561 N N . PRO A 1 196 ? -17.246 -25.317 -8.338 1.00 74.94 196 PRO A N 1
ATOM 1562 C CA . PRO A 1 196 ? -18.712 -25.327 -8.391 1.00 74.94 196 PRO A CA 1
ATOM 1563 C C . PRO A 1 196 ? -19.356 -24.268 -7.480 1.00 74.94 196 PRO A C 1
ATOM 1565 O O . PRO A 1 196 ? -20.542 -23.976 -7.618 1.00 74.94 196 PRO A O 1
ATOM 1568 N N . ASN A 1 197 ? -18.577 -23.678 -6.569 1.00 65.19 197 ASN A N 1
ATOM 1569 C CA . ASN A 1 197 ? -18.965 -22.527 -5.768 1.00 65.19 197 ASN A CA 1
ATOM 1570 C C . ASN A 1 197 ? -18.505 -21.239 -6.471 1.00 65.19 197 ASN A C 1
ATOM 1572 O O . ASN A 1 197 ? -17.592 -20.569 -5.991 1.00 65.19 197 ASN A O 1
ATOM 1576 N N . GLU A 1 198 ? -19.098 -20.889 -7.614 1.00 59.38 198 GLU A N 1
ATOM 1577 C CA . GLU A 1 198 ? -18.895 -19.560 -8.203 1.00 59.38 198 GLU A CA 1
ATOM 1578 C C . GLU A 1 198 ? -19.695 -18.510 -7.411 1.00 59.38 198 GLU A C 1
ATOM 1580 O O . GLU A 1 198 ? -20.930 -18.527 -7.443 1.00 59.38 198 GLU A O 1
ATOM 1585 N N . PRO A 1 199 ? -19.062 -17.518 -6.760 1.00 52.97 199 PRO A N 1
ATOM 1586 C CA . PRO A 1 199 ? -19.702 -16.229 -6.612 1.00 52.97 199 PRO A CA 1
ATOM 1587 C C . PRO A 1 199 ? -19.550 -15.503 -7.953 1.00 52.97 199 PRO A C 1
ATOM 1589 O O . PRO A 1 199 ? -18.443 -15.157 -8.361 1.00 52.97 199 PRO A O 1
ATOM 1592 N N . GLN A 1 200 ? -20.664 -15.265 -8.647 1.00 50.75 200 GLN A N 1
ATOM 1593 C CA . GLN A 1 200 ? -20.731 -14.350 -9.788 1.00 50.75 200 GLN A CA 1
ATOM 1594 C C . GLN A 1 200 ? -20.323 -12.931 -9.359 1.00 50.75 200 GLN A C 1
ATOM 1596 O O . GLN A 1 200 ? -21.180 -12.083 -9.158 1.00 50.75 200 GLN A O 1
ATOM 1601 N N . PHE A 1 201 ? -19.037 -12.636 -9.203 1.00 43.56 201 PHE A N 1
ATOM 1602 C CA . PHE A 1 201 ? -18.555 -11.263 -9.112 1.00 43.56 201 PHE A CA 1
ATOM 1603 C C . PHE A 1 201 ? -17.136 -11.159 -9.667 1.00 43.56 201 PHE A C 1
ATOM 1605 O O . PHE A 1 201 ? -16.148 -11.454 -9.008 1.00 43.56 201 PHE A O 1
ATOM 1612 N N . SER A 1 202 ? -17.092 -10.691 -10.915 1.00 43.38 202 SER A N 1
ATOM 1613 C CA . SER A 1 202 ? -16.086 -9.785 -11.473 1.00 43.38 202 SER A CA 1
ATOM 1614 C C . SER A 1 202 ? -14.612 -10.090 -11.188 1.00 43.38 202 SER A C 1
ATOM 1616 O O . SER A 1 202 ? -14.068 -9.773 -10.132 1.00 43.38 202 SER A O 1
ATOM 1618 N N . ARG A 1 203 ? -13.935 -10.531 -12.250 1.00 50.97 203 ARG A N 1
ATOM 1619 C CA . ARG A 1 203 ? -12.479 -10.515 -12.442 1.00 50.97 203 ARG A CA 1
ATOM 1620 C C . ARG A 1 203 ? -11.898 -9.092 -12.349 1.00 50.97 203 ARG A C 1
ATOM 1622 O O . ARG A 1 203 ? -11.548 -8.501 -13.367 1.00 50.97 203 ARG A O 1
ATOM 1629 N N . SER A 1 204 ? -11.777 -8.534 -11.148 1.00 44.16 204 SER A N 1
ATOM 1630 C CA . SER A 1 204 ? -11.035 -7.292 -10.915 1.00 44.16 204 SER A CA 1
ATOM 1631 C C . SER A 1 204 ? -10.100 -7.439 -9.718 1.00 44.16 204 SER A C 1
ATOM 1633 O O . SER A 1 204 ? -10.533 -7.437 -8.571 1.00 44.16 204 SER A O 1
ATOM 1635 N N . ASN A 1 205 ? -8.808 -7.561 -10.030 1.00 47.66 205 ASN A N 1
ATOM 1636 C CA . ASN A 1 205 ? -7.668 -7.195 -9.186 1.00 47.66 205 ASN A CA 1
ATOM 1637 C C . ASN A 1 205 ? -7.687 -7.706 -7.735 1.00 47.66 205 ASN A C 1
ATOM 1639 O O . ASN A 1 205 ? -7.632 -6.915 -6.794 1.00 47.66 205 ASN A O 1
ATOM 1643 N N . VAL A 1 206 ? -7.685 -9.026 -7.538 1.00 43.47 206 VAL A N 1
ATOM 1644 C CA . VAL A 1 206 ? -7.356 -9.595 -6.225 1.00 43.47 206 VAL A CA 1
ATOM 1645 C C . VAL A 1 206 ? -5.863 -9.897 -6.190 1.00 43.47 206 VAL A C 1
ATOM 1647 O O . VAL A 1 206 ? -5.369 -10.765 -6.903 1.00 43.47 206 VAL A O 1
ATOM 1650 N N . VAL A 1 207 ? -5.140 -9.145 -5.362 1.00 47.81 207 VAL A N 1
ATOM 1651 C CA . VAL A 1 207 ? -3.749 -9.415 -4.986 1.00 47.81 207 VAL A CA 1
ATOM 1652 C C . VAL A 1 207 ? -3.676 -10.845 -4.444 1.00 47.81 207 VAL A C 1
ATOM 1654 O O . VAL A 1 207 ? -4.321 -11.139 -3.435 1.00 47.81 207 VAL A O 1
ATOM 1657 N N . HIS A 1 208 ? -2.919 -11.730 -5.102 1.00 48.97 208 HIS A N 1
ATOM 1658 C CA . HIS A 1 208 ? -2.699 -13.095 -4.620 1.00 48.97 208 HIS A CA 1
ATOM 1659 C C . HIS A 1 208 ? -2.129 -13.033 -3.197 1.00 48.97 208 HIS A C 1
ATOM 1661 O O . HIS A 1 208 ? -0.995 -12.598 -2.983 1.00 48.97 208 HIS A O 1
ATOM 1667 N N . ARG A 1 209 ? -2.929 -13.427 -2.200 1.00 50.50 209 ARG A N 1
ATOM 1668 C CA . ARG A 1 209 ? -2.466 -13.537 -0.815 1.00 50.50 209 ARG A CA 1
ATOM 1669 C C . ARG A 1 209 ? -1.528 -14.737 -0.736 1.00 50.50 209 ARG A C 1
ATOM 1671 O O . ARG A 1 209 ? -1.979 -15.873 -0.647 1.00 50.50 209 ARG A O 1
ATOM 1678 N N . LEU A 1 210 ? -0.224 -14.478 -0.790 1.00 54.94 210 LEU A N 1
ATOM 1679 C CA . LEU A 1 210 ? 0.795 -15.488 -0.519 1.00 54.94 210 LEU A CA 1
ATOM 1680 C C . LEU A 1 210 ? 0.555 -16.096 0.872 1.00 54.94 210 LEU A C 1
ATOM 1682 O O . LEU A 1 210 ? 0.176 -15.395 1.813 1.00 54.94 210 LEU A O 1
ATOM 1686 N N . ALA A 1 211 ? 0.731 -17.415 0.966 1.00 51.59 211 ALA A N 1
ATOM 1687 C CA . ALA A 1 211 ? 0.384 -18.232 2.122 1.00 51.59 211 ALA A CA 1
ATOM 1688 C C . ALA A 1 211 ? 0.843 -17.608 3.453 1.00 51.59 211 ALA A C 1
ATOM 1690 O O . ALA A 1 211 ? 2.026 -17.338 3.660 1.00 51.59 211 ALA A O 1
ATOM 1691 N N . ARG A 1 212 ? -0.102 -17.457 4.391 1.00 56.25 212 ARG A N 1
ATOM 1692 C CA . ARG A 1 212 ? 0.052 -16.785 5.700 1.00 56.25 212 ARG A CA 1
ATOM 1693 C C . ARG A 1 212 ? 1.093 -17.415 6.644 1.00 56.25 212 ARG A C 1
ATOM 1695 O O . ARG A 1 212 ? 1.311 -16.894 7.730 1.00 56.25 212 ARG A O 1
ATOM 1702 N N . ASN A 1 213 ? 1.729 -18.513 6.230 1.00 53.06 213 ASN A N 1
ATOM 1703 C CA . ASN A 1 213 ? 2.667 -19.307 7.027 1.00 53.06 213 ASN A CA 1
ATOM 1704 C C . ASN A 1 213 ? 4.103 -19.323 6.475 1.00 53.06 213 ASN A C 1
ATOM 1706 O O . ASN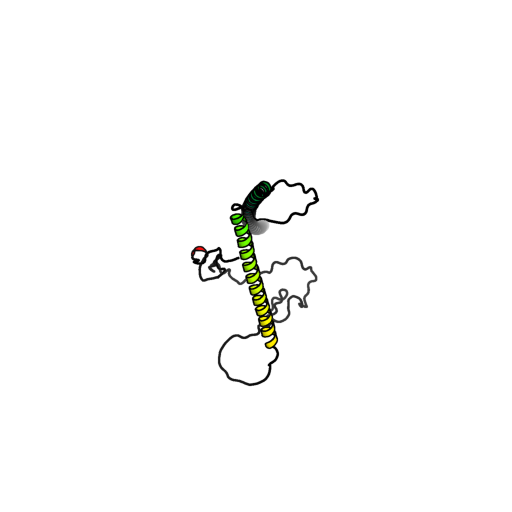 A 1 213 ? 4.946 -20.029 7.023 1.00 53.06 213 ASN A O 1
ATOM 1710 N N . VAL A 1 214 ? 4.410 -18.581 5.406 1.00 50.00 214 VAL A N 1
ATOM 1711 C CA . VAL A 1 214 ? 5.801 -18.434 4.958 1.00 50.00 214 VAL A CA 1
ATOM 1712 C C . VAL A 1 214 ? 6.407 -17.247 5.695 1.00 50.00 214 VAL A C 1
ATOM 1714 O O . VAL A 1 214 ? 6.155 -16.094 5.354 1.00 50.00 214 VAL A O 1
ATOM 1717 N N . VAL A 1 215 ? 7.187 -17.535 6.738 1.00 54.94 215 VAL A N 1
ATOM 1718 C CA . VAL A 1 215 ? 8.069 -16.540 7.359 1.00 54.94 215 VAL A CA 1
ATOM 1719 C C . VAL A 1 215 ? 8.962 -15.968 6.249 1.00 54.94 215 VAL A C 1
ATOM 1721 O O . VAL A 1 215 ? 9.577 -16.761 5.528 1.00 54.94 215 VAL A O 1
ATOM 1724 N N . PRO A 1 216 ? 9.040 -14.636 6.068 1.00 54.81 216 PRO A N 1
ATOM 1725 C CA . PRO A 1 216 ? 9.967 -14.048 5.112 1.00 54.81 216 PRO A CA 1
ATOM 1726 C C . PRO A 1 216 ? 11.373 -14.536 5.455 1.00 54.81 216 PRO A C 1
ATOM 1728 O O . PRO A 1 216 ? 11.844 -14.338 6.573 1.00 54.81 216 PRO A O 1
ATOM 1731 N N . SER A 1 217 ? 12.034 -15.229 4.530 1.00 56.59 217 SER A N 1
ATOM 1732 C CA . SER A 1 217 ? 13.432 -15.617 4.710 1.00 56.59 217 SER A CA 1
ATOM 1733 C C . SER A 1 217 ? 14.268 -14.348 4.542 1.00 56.59 217 SER A C 1
ATOM 1735 O O . SER A 1 217 ? 14.670 -14.001 3.438 1.00 56.59 217 SER A O 1
ATOM 1737 N N . THR A 1 218 ? 14.436 -13.594 5.628 1.00 59.56 218 THR A N 1
ATOM 1738 C CA . THR A 1 218 ? 15.067 -12.264 5.640 1.00 59.56 218 THR A CA 1
ATOM 1739 C C . THR A 1 218 ? 16.585 -12.293 5.454 1.00 59.56 218 THR A C 1
ATOM 1741 O O . THR A 1 218 ? 17.214 -11.254 5.588 1.00 59.56 218 THR A O 1
ATOM 1744 N N . ASP A 1 219 ? 17.179 -13.454 5.165 1.00 67.31 219 ASP A N 1
ATOM 1745 C CA . ASP A 1 219 ? 18.638 -13.639 5.166 1.00 67.31 219 ASP A CA 1
ATOM 1746 C C . ASP A 1 219 ? 19.155 -14.404 3.932 1.00 67.31 219 ASP A C 1
ATOM 1748 O O . ASP A 1 219 ? 20.251 -14.965 3.933 1.00 67.31 219 ASP A O 1
ATOM 1752 N N . ARG A 1 220 ? 18.359 -14.457 2.853 1.00 76.31 220 ARG A N 1
ATOM 1753 C CA . ARG A 1 220 ? 18.853 -14.957 1.564 1.00 76.31 220 ARG A CA 1
ATOM 1754 C C . ARG A 1 220 ? 19.753 -13.906 0.927 1.00 76.31 220 ARG A C 1
ATOM 1756 O O . ARG A 1 220 ? 19.275 -12.882 0.444 1.00 76.31 220 ARG A O 1
ATOM 1763 N N . LYS A 1 221 ? 21.052 -14.192 0.904 1.00 81.12 221 LYS A N 1
ATOM 1764 C CA . LYS A 1 221 ? 22.053 -13.419 0.162 1.00 81.12 221 LYS A CA 1
ATOM 1765 C C . LYS A 1 221 ? 21.693 -13.432 -1.325 1.00 81.12 221 LYS A C 1
ATOM 1767 O O . LYS A 1 221 ? 21.449 -14.500 -1.874 1.00 81.12 221 LYS A O 1
ATOM 1772 N N . TYR A 1 222 ? 21.619 -12.278 -1.974 1.00 84.75 222 TYR A N 1
ATOM 1773 C CA . TYR A 1 222 ? 21.382 -12.171 -3.415 1.00 84.75 222 TYR A CA 1
ATOM 1774 C C . TYR A 1 222 ? 22.484 -11.318 -4.025 1.00 84.75 222 TYR A C 1
ATOM 1776 O O . TYR A 1 222 ? 22.891 -10.315 -3.435 1.00 84.75 222 TYR A O 1
ATOM 1784 N N . CYS A 1 223 ? 22.972 -11.733 -5.189 1.00 87.25 223 CYS A N 1
ATOM 1785 C CA . CYS A 1 223 ? 23.941 -10.967 -5.949 1.00 87.25 223 CYS A CA 1
ATOM 1786 C C . CYS A 1 223 ? 23.283 -10.371 -7.193 1.00 87.25 223 CYS A C 1
ATOM 1788 O O . CYS A 1 223 ? 22.916 -11.103 -8.113 1.00 87.25 223 CYS A O 1
ATOM 1790 N N . ASP A 1 224 ? 23.198 -9.042 -7.252 1.00 81.12 224 ASP A N 1
ATOM 1791 C CA . ASP A 1 224 ? 22.646 -8.313 -8.399 1.00 81.12 224 ASP A CA 1
ATOM 1792 C C . ASP A 1 224 ? 23.534 -8.411 -9.651 1.00 81.12 224 ASP A C 1
ATOM 1794 O O . ASP A 1 224 ? 23.040 -8.242 -10.762 1.00 81.12 224 ASP A O 1
ATOM 1798 N N . ASN A 1 225 ? 24.829 -8.713 -9.491 1.00 79.81 225 ASN A N 1
ATOM 1799 C CA . ASN A 1 225 ? 25.776 -8.796 -10.607 1.00 79.81 225 ASN A CA 1
ATOM 1800 C C . ASN A 1 225 ? 25.676 -10.118 -11.389 1.00 79.81 225 ASN A C 1
ATOM 1802 O O . ASN A 1 225 ? 25.903 -10.123 -12.592 1.00 79.81 225 ASN A O 1
ATOM 1806 N N . CYS A 1 226 ? 25.353 -11.243 -10.738 1.00 84.31 226 CYS A N 1
ATOM 1807 C CA . CYS A 1 226 ? 25.291 -12.563 -11.395 1.00 84.31 226 CYS A CA 1
ATOM 1808 C C . CYS A 1 226 ? 23.960 -13.313 -11.199 1.00 84.31 226 CYS A C 1
ATOM 1810 O O . CYS A 1 226 ? 23.778 -14.404 -11.740 1.00 84.31 226 CYS A O 1
ATOM 1812 N N . GLY A 1 227 ? 23.019 -12.750 -10.434 1.00 82.50 227 GLY A N 1
ATOM 1813 C CA . GLY A 1 227 ? 21.653 -13.257 -10.291 1.00 82.50 227 GLY A CA 1
ATOM 1814 C C . GLY A 1 227 ? 21.503 -14.535 -9.459 1.00 82.50 227 GLY A C 1
ATOM 1815 O O . GLY A 1 227 ? 20.449 -15.172 -9.514 1.00 82.50 227 GLY A O 1
ATOM 1816 N N . ILE A 1 228 ? 22.528 -14.941 -8.700 1.00 81.25 228 ILE A N 1
ATOM 1817 C CA . ILE A 1 228 ? 22.466 -16.140 -7.851 1.00 81.25 228 ILE A CA 1
ATOM 1818 C C . ILE A 1 228 ? 22.068 -15.803 -6.412 1.00 81.25 228 ILE A C 1
ATOM 1820 O O . ILE A 1 228 ? 22.420 -14.753 -5.871 1.00 81.25 228 ILE A O 1
ATOM 1824 N N . PHE A 1 229 ? 21.356 -16.736 -5.781 1.00 85.69 229 PHE A N 1
ATOM 1825 C CA . PHE A 1 229 ? 20.960 -16.664 -4.376 1.00 85.69 229 PHE A CA 1
ATOM 1826 C C . PHE A 1 229 ? 21.894 -17.507 -3.495 1.00 85.69 229 PHE A C 1
ATOM 1828 O O . PHE A 1 229 ? 22.436 -18.513 -3.941 1.00 85.69 229 PHE A O 1
ATOM 1835 N N . ASP A 1 230 ? 22.026 -17.118 -2.231 1.00 80.06 230 ASP A N 1
ATOM 1836 C CA . ASP A 1 230 ? 22.638 -17.814 -1.092 1.00 80.06 230 ASP A CA 1
ATOM 1837 C C . ASP A 1 230 ? 24.163 -18.032 -1.125 1.00 80.06 230 ASP A C 1
ATOM 1839 O O . ASP A 1 230 ? 24.726 -18.446 -0.112 1.00 80.06 230 ASP A O 1
ATOM 1843 N N . LEU A 1 231 ? 24.852 -17.743 -2.235 1.00 80.69 231 LEU A N 1
ATOM 1844 C CA . LEU A 1 231 ? 26.304 -17.957 -2.344 1.00 80.69 231 LEU A CA 1
ATOM 1845 C C . LEU A 1 231 ? 27.146 -16.746 -1.920 1.00 80.69 231 LEU A C 1
ATOM 1847 O O . LEU A 1 231 ? 28.114 -16.912 -1.185 1.00 80.69 231 LEU A O 1
ATOM 1851 N N . HIS A 1 232 ? 26.805 -15.546 -2.388 1.00 84.88 232 HIS A N 1
ATOM 1852 C CA . HIS A 1 232 ? 27.517 -14.305 -2.071 1.00 84.88 232 HIS A CA 1
ATOM 1853 C C . HIS A 1 232 ? 26.584 -13.101 -2.238 1.00 84.88 232 HIS A C 1
ATOM 1855 O O . HIS A 1 232 ? 25.543 -13.200 -2.890 1.00 84.88 232 HIS A O 1
ATOM 1861 N N . ASN A 1 233 ? 26.956 -11.975 -1.634 1.00 85.19 233 ASN A N 1
ATOM 1862 C CA . ASN A 1 233 ? 26.280 -10.694 -1.838 1.00 85.19 233 ASN A CA 1
ATOM 1863 C C . ASN A 1 233 ? 26.930 -9.929 -2.993 1.00 85.19 233 ASN A C 1
ATOM 1865 O O . ASN A 1 233 ? 28.086 -10.180 -3.329 1.00 85.19 233 ASN A O 1
ATOM 1869 N N . THR A 1 234 ? 26.223 -8.942 -3.541 1.00 82.31 234 THR A N 1
ATOM 1870 C CA . THR A 1 234 ? 26.691 -8.088 -4.647 1.00 82.31 234 THR A CA 1
ATOM 1871 C C . THR A 1 234 ? 28.097 -7.492 -4.423 1.00 82.31 234 THR A C 1
ATOM 1873 O O . THR A 1 234 ? 28.864 -7.366 -5.372 1.00 82.31 234 THR A O 1
ATOM 1876 N N . GLU A 1 235 ? 28.490 -7.203 -3.176 1.00 78.62 235 GLU A N 1
ATOM 1877 C CA . GLU A 1 235 ? 29.812 -6.643 -2.826 1.00 78.62 235 GLU A CA 1
ATOM 1878 C C . GLU A 1 235 ? 30.981 -7.645 -2.897 1.00 78.62 235 GLU A C 1
ATOM 1880 O O . GLU A 1 235 ? 32.134 -7.245 -3.038 1.00 78.62 235 GLU A O 1
ATOM 1885 N N . GLU A 1 236 ? 30.698 -8.944 -2.802 1.00 77.75 236 GLU A N 1
ATOM 1886 C CA . GLU A 1 236 ? 31.696 -10.027 -2.827 1.00 77.75 236 GLU A CA 1
ATOM 1887 C C . GLU A 1 236 ? 31.794 -10.680 -4.216 1.00 77.75 236 GLU A C 1
ATOM 1889 O O . GLU A 1 236 ? 32.484 -11.685 -4.396 1.00 77.75 236 GLU A O 1
ATOM 1894 N N . CYS A 1 237 ? 31.083 -10.132 -5.205 1.00 82.19 237 CYS A N 1
ATOM 1895 C CA . CYS A 1 237 ? 31.033 -10.680 -6.549 1.00 82.19 237 CYS A CA 1
ATOM 1896 C C . CYS A 1 237 ? 32.337 -10.404 -7.305 1.00 82.19 237 CYS A C 1
ATOM 1898 O O . CYS A 1 237 ? 32.750 -9.258 -7.469 1.00 82.19 237 CYS A O 1
ATOM 1900 N N . THR A 1 238 ? 32.971 -11.467 -7.797 1.00 78.31 238 THR A N 1
ATOM 1901 C CA . THR A 1 238 ? 34.166 -11.390 -8.649 1.00 78.31 238 THR A CA 1
ATOM 1902 C C . THR A 1 238 ? 33.843 -11.197 -10.133 1.00 78.31 238 THR A C 1
ATOM 1904 O O . THR A 1 238 ? 34.767 -11.034 -10.925 1.00 78.31 238 THR A O 1
ATOM 1907 N N . GLU A 1 239 ? 32.561 -11.225 -10.509 1.00 67.44 239 GLU A N 1
ATOM 1908 C CA . GLU A 1 239 ? 32.093 -11.076 -11.891 1.00 67.44 239 GLU A CA 1
ATOM 1909 C C . GLU A 1 239 ? 31.838 -9.593 -12.220 1.00 67.44 239 GLU A C 1
ATOM 1911 O O . GLU A 1 239 ? 31.175 -8.871 -11.464 1.00 67.44 239 GLU A O 1
ATOM 1916 N N . ASP A 1 240 ? 32.384 -9.128 -13.348 1.00 65.81 240 ASP A N 1
ATOM 1917 C CA . ASP A 1 240 ? 32.289 -7.735 -13.796 1.00 65.81 240 ASP A CA 1
ATOM 1918 C C . ASP A 1 240 ? 30.848 -7.437 -14.276 1.00 65.81 240 ASP A C 1
ATOM 1920 O O . ASP A 1 240 ? 30.354 -8.127 -15.174 1.00 65.81 240 ASP A O 1
ATOM 1924 N N . PRO A 1 241 ? 30.149 -6.418 -13.734 1.00 62.09 241 PRO A N 1
ATOM 1925 C CA . PRO A 1 241 ? 28.750 -6.105 -14.069 1.00 62.09 241 PRO A CA 1
ATOM 1926 C C . PRO A 1 241 ? 28.499 -5.685 -15.533 1.00 62.09 241 PRO A C 1
ATOM 1928 O O . PRO A 1 241 ? 27.391 -5.274 -15.872 1.00 62.09 241 PRO A O 1
ATOM 1931 N N . GLN A 1 242 ? 29.507 -5.749 -16.410 1.00 56.03 242 GLN A N 1
ATOM 1932 C CA . GLN A 1 242 ? 29.396 -5.439 -17.838 1.00 56.03 242 GLN A CA 1
ATOM 1933 C C . GLN A 1 242 ? 29.065 -6.646 -18.734 1.00 56.03 242 GLN A C 1
ATOM 1935 O O . GLN A 1 242 ? 28.832 -6.437 -19.925 1.00 56.03 242 GLN A O 1
ATOM 1940 N N . GLU A 1 243 ? 29.011 -7.878 -18.209 1.00 54.56 243 GLU A N 1
ATOM 1941 C CA . GLU A 1 243 ? 28.703 -9.077 -19.018 1.00 54.56 243 GLU A CA 1
ATOM 1942 C C . GLU A 1 243 ? 27.263 -9.605 -18.905 1.00 54.56 243 GLU A C 1
ATOM 1944 O O . GLU A 1 243 ? 26.875 -10.515 -19.640 1.00 54.56 243 GLU A O 1
ATOM 1949 N N . THR A 1 244 ? 26.418 -9.009 -18.068 1.00 51.06 244 THR A N 1
ATOM 1950 C CA . THR A 1 244 ? 24.985 -9.328 -18.038 1.00 51.06 244 THR A CA 1
ATOM 1951 C C . THR A 1 244 ? 24.198 -8.246 -18.773 1.00 51.06 244 THR A C 1
ATOM 1953 O O . THR A 1 244 ? 24.053 -7.131 -18.277 1.00 51.06 244 THR A O 1
ATOM 1956 N N . PHE A 1 245 ? 23.776 -8.611 -19.987 1.00 43.88 245 PHE A N 1
ATOM 1957 C CA . PHE A 1 245 ? 22.977 -7.866 -20.971 1.00 43.88 245 PHE A CA 1
ATOM 1958 C C . PHE A 1 245 ? 21.904 -6.916 -20.420 1.00 43.88 245 PHE A C 1
ATOM 1960 O O . PHE A 1 245 ? 21.135 -7.334 -19.526 1.00 43.88 245 PHE A O 1
#

Foldseek 3Di:
DVVVVVVVVVVVVVVVVVVVVVVVVVVVVVVVVVVVVVVVVVVVVVVVVVVVVVVVVVVVVVVVVVVVVVVVVVVVVVVVVVVVVVVVPDDDDDDDDDDDDDDDDDDDDDPPPPPVVVVVVVVVVVVVVVVVVVVVVVVVVVVVVVVVVVVVVVPPPDDDDDDDDDDDDDDPPPPPPWAAAPVVRDINPDHVVPDPPDPPDDPDDDDPPDDPPDDPPPDWAAAPQPGDINPHHVVPDPHDSPPDD

Secondary structure (DSSP, 8-state):
-HHHHHHHHHHHHHHHHHHHHHHHHHHHHHHHHHHHHHHHHHHHHHHHHHHHHHHHHHHHHHHHHHHHHHHHHHHHHHHHHHHHHHHHT---------------------TTSHHHHHHHHHHHHHHHHHHHHHHHHHHHHHHHHHHHHHHHHTTSS----------------------EETTTTEESS--GGG-S---------------TT----TT--B-TTT--BSS--GGG--S-TTS--

Solvent-accessible surface area (backbone atoms only — not comparable to full-atom values): 15456 Å² total; per-residue (Å²): 112,67,70,62,50,54,53,50,51,51,52,50,53,51,51,51,52,53,48,52,53,50,50,53,51,50,50,55,51,50,54,52,49,52,55,48,51,53,52,50,53,52,52,51,52,53,49,51,54,49,50,52,52,50,53,52,51,52,53,50,53,54,50,51,50,51,52,51,51,53,51,49,54,53,48,52,56,50,49,55,50,51,52,54,52,53,60,74,66,61,76,92,75,87,88,74,84,86,83,89,82,91,82,87,85,84,92,78,89,71,98,82,59,57,70,64,50,53,50,51,52,49,50,51,52,51,50,52,49,51,53,51,53,50,50,52,49,51,53,50,51,52,49,51,51,52,50,52,52,51,58,62,61,67,70,78,76,76,91,80,88,86,82,88,81,94,71,92,80,76,94,74,68,82,70,70,78,76,33,51,14,81,89,73,77,42,71,70,79,43,38,53,94,65,47,91,79,68,74,94,67,76,101,66,89,74,79,82,78,71,67,96,80,69,75,78,75,89,77,70,34,52,15,83,58,78,72,46,68,68,80,45,39,52,90,73,55,90,65,67,68,84,77,64,132

Organism: Mesocestoides corti (NCBI:txid53468)

Radius of gyration: 42.34 Å; Cα contacts (8 Å, |Δi|>4): 64; chains: 1; bounding box: 91×77×142 Å

pLDDT: mean 76.06, std 21.36, range [34.72, 98.44]

InterPro domains:
  IPR032108 CLIP1, zinc knuckle [PF16641] (178-195)
  IPR032108 CLIP1, zinc knuckle [PF16641] (220-237)

Mean predicted aligned error: 23.43 Å

Sequence (245 aa):
MQLALDEANYRVEMAERSSAAALQQLESKNLELQSLQERLLKVANEHEEFQDKQLQLVTSLETEKRIFMERVRRAEKKVERFEKETQAKSPINPRSPSPVSNGRGTSRTSASGGANRSSHDSQLNFLNSIIVDLHAKNAELEQQLRSALENHSRGDANEKTKPLQKAKEKHTSSSKLRFWCDNCEVFDLHDTEQCPNEPQFSRSNVVHRLARNVVPSTDRKYCDNCGIFDLHNTEECTEDPQETF